Protein AF-A0A2N6CII1-F1 (afdb_monomer)

Secondary structure (DSSP, 8-state):
-------SSTTSSHHHHHHHGGG---------EEEEEETTTTEEEEEESSPEEEEEE-TTT-TT-EEEEEEEEEEEEETTEEEEEEEEEEEE---TTTT-PPPPPEEEEEEEETTEEEEEE-EE---SS-------SS--SEEEEEEE-HHHHHHHHT-SEE--EETT-SS----EEEES-GGGGHHHHHHHHTSHHHHHHHTT--

Foldseek 3Di:
DDDDDPPPPPPPCVVVVVVVVVPPPDPPPQFQKDWDAPPVVRKIKIWGAFFFKWWFDPVVQDVPKIKIKTWIKMWIDDPNDIWIKIKIFIFIPGPCVVVVDDDFAFFWWFAQFPNDTDIFGKDFDDPVRPDDPYDDPGDGPGMIITTDDPVVLVSQLRGPWTFTAGPPPPDGRGITGDDDGSVSSVSVVVVVCVDPVNVVVVVVVD

pLDDT: mean 73.93, std 15.41, range [41.06, 93.56]

Mean predicted aligned error: 12.37 Å

Structure (mmCIF, N/CA/C/O backbone):
data_AF-A0A2N6CII1-F1
#
_entry.id   AF-A0A2N6CII1-F1
#
loop_
_atom_site.group_PDB
_atom_site.id
_atom_site.type_symbol
_atom_site.label_atom_id
_atom_site.label_alt_id
_atom_site.label_comp_id
_atom_site.label_asym_id
_atom_site.label_entity_id
_atom_site.label_seq_id
_atom_site.pdbx_PDB_ins_code
_atom_site.Cartn_x
_atom_site.Cartn_y
_atom_site.Cartn_z
_atom_site.occupancy
_atom_site.B_iso_or_equiv
_atom_site.auth_seq_id
_atom_site.auth_comp_id
_atom_site.auth_asym_id
_atom_site.auth_atom_id
_atom_site.pdbx_PDB_model_num
ATOM 1 N N . MET A 1 1 ? 43.166 -49.246 45.470 1.00 41.06 1 MET A N 1
ATOM 2 C CA . MET A 1 1 ? 43.344 -48.269 44.378 1.00 41.06 1 MET A CA 1
ATOM 3 C C . MET A 1 1 ? 42.010 -47.578 44.136 1.00 41.06 1 MET A C 1
ATOM 5 O O . MET A 1 1 ? 40.987 -48.235 44.053 1.00 41.06 1 MET A O 1
ATOM 9 N N . THR A 1 2 ? 42.093 -46.258 44.194 1.00 43.88 2 THR A N 1
ATOM 10 C CA . THR A 1 2 ? 41.165 -45.125 44.065 1.00 43.88 2 THR A CA 1
ATOM 11 C C . THR A 1 2 ? 39.817 -45.323 43.344 1.00 43.88 2 THR A C 1
ATOM 13 O O . THR A 1 2 ? 39.767 -45.639 42.160 1.00 43.88 2 THR A O 1
ATOM 16 N N . ASN A 1 3 ? 38.732 -45.011 44.066 1.00 45.53 3 ASN A N 1
ATOM 17 C CA . ASN A 1 3 ? 37.393 -44.715 43.547 1.00 45.53 3 ASN A CA 1
ATOM 18 C C . ASN A 1 3 ? 37.364 -43.297 42.948 1.00 45.53 3 ASN A C 1
ATOM 20 O O . ASN A 1 3 ? 37.763 -42.356 43.634 1.00 45.53 3 ASN A O 1
ATOM 24 N N . TYR A 1 4 ? 36.806 -43.116 41.748 1.00 49.59 4 TYR A N 1
ATOM 25 C CA . TYR A 1 4 ? 36.371 -41.798 41.269 1.00 49.59 4 TYR A CA 1
ATOM 26 C C . TYR A 1 4 ? 34.873 -41.822 40.960 1.00 49.59 4 TYR A C 1
ATOM 28 O O . TYR A 1 4 ? 34.408 -42.442 40.008 1.00 49.59 4 TYR A O 1
ATOM 36 N N . SER A 1 5 ? 34.130 -41.145 41.833 1.00 46.97 5 SER A N 1
ATOM 37 C CA . SER A 1 5 ? 32.696 -40.896 41.749 1.00 46.97 5 SER A CA 1
ATOM 38 C C . SER A 1 5 ? 32.406 -39.887 40.634 1.00 46.97 5 SER A C 1
ATOM 40 O O . SER A 1 5 ? 32.670 -38.691 40.770 1.00 46.97 5 SER A O 1
ATOM 42 N N . VAL A 1 6 ? 31.863 -40.366 39.514 1.00 53.78 6 VAL A N 1
ATOM 43 C CA . VAL A 1 6 ? 31.360 -39.533 38.412 1.00 53.78 6 VAL A CA 1
ATOM 44 C C . VAL A 1 6 ? 29.909 -39.148 38.711 1.00 53.78 6 VAL A C 1
ATOM 46 O O . VAL A 1 6 ? 28.984 -39.585 38.039 1.00 53.78 6 VAL A O 1
ATOM 49 N N . SER A 1 7 ? 29.656 -38.382 39.774 1.00 54.22 7 SER A N 1
ATOM 50 C CA . SER A 1 7 ? 28.276 -37.958 40.074 1.00 54.22 7 SER A CA 1
ATOM 51 C C . SER A 1 7 ? 28.160 -36.628 40.818 1.00 54.22 7 SER A C 1
ATOM 53 O O . SER A 1 7 ? 27.210 -36.427 41.573 1.00 54.22 7 SER A O 1
ATOM 55 N N . ALA A 1 8 ? 29.109 -35.704 40.630 1.00 48.41 8 ALA A N 1
ATOM 56 C CA . ALA A 1 8 ? 29.091 -34.425 41.353 1.00 48.41 8 ALA A CA 1
ATOM 57 C C . ALA A 1 8 ? 29.223 -33.162 40.486 1.00 48.41 8 ALA A C 1
ATOM 59 O O . ALA A 1 8 ? 28.984 -32.071 41.000 1.00 48.41 8 ALA A O 1
ATOM 60 N N . LEU A 1 9 ? 29.549 -33.262 39.189 1.00 47.69 9 LEU A N 1
ATOM 61 C CA . LEU A 1 9 ? 29.749 -32.062 38.360 1.00 47.69 9 LEU A CA 1
ATOM 62 C C . LEU A 1 9 ? 28.506 -31.627 37.567 1.00 47.69 9 LEU A C 1
ATOM 64 O O . LEU A 1 9 ? 28.315 -30.439 37.327 1.00 47.69 9 LEU A O 1
ATOM 68 N N . ALA A 1 10 ? 27.613 -32.556 37.217 1.00 47.41 10 ALA A N 1
ATOM 69 C CA . ALA A 1 10 ? 26.466 -32.260 36.351 1.00 47.41 10 ALA A CA 1
ATOM 70 C C . ALA A 1 10 ? 25.297 -31.540 37.058 1.00 47.41 10 ALA A C 1
ATOM 72 O O . ALA A 1 10 ? 24.385 -31.047 36.401 1.00 47.41 10 ALA A O 1
ATOM 73 N N . ARG A 1 11 ? 25.299 -31.454 38.397 1.00 48.88 11 ARG A N 1
ATOM 74 C CA . ARG A 1 11 ? 24.148 -30.951 39.176 1.00 48.88 11 ARG A CA 1
ATOM 75 C C . ARG A 1 11 ? 24.195 -29.463 39.536 1.00 48.88 11 ARG A C 1
ATOM 77 O O . ARG A 1 11 ? 23.214 -28.958 40.069 1.00 48.88 11 ARG A O 1
ATOM 84 N N . ARG A 1 12 ? 25.297 -28.752 39.260 1.00 50.78 12 ARG A N 1
ATOM 85 C CA . ARG A 1 12 ? 25.461 -27.335 39.655 1.00 50.78 12 ARG A CA 1
ATOM 86 C C . ARG A 1 12 ? 25.136 -26.308 38.568 1.00 50.78 12 ARG A C 1
ATOM 88 O O . ARG A 1 12 ? 25.011 -25.135 38.893 1.00 50.78 12 ARG A O 1
ATOM 95 N N . PHE A 1 13 ? 24.946 -26.726 37.317 1.00 48.34 13 PHE A N 1
ATOM 96 C CA . PHE A 1 13 ? 24.686 -25.804 36.198 1.00 48.34 13 PHE A CA 1
ATOM 97 C C . PHE A 1 13 ? 23.234 -25.816 35.692 1.00 48.34 13 PHE A C 1
ATOM 99 O O . PHE A 1 13 ? 22.861 -24.975 34.879 1.00 48.34 13 PHE A O 1
ATOM 106 N N . ALA A 1 14 ? 22.389 -26.708 36.220 1.00 49.66 14 ALA A N 1
ATOM 107 C CA . ALA A 1 14 ? 20.973 -26.796 35.864 1.00 49.66 14 ALA A CA 1
ATOM 108 C C . ALA A 1 14 ? 20.140 -25.516 36.122 1.00 49.66 14 ALA A C 1
ATOM 110 O O . ALA A 1 14 ? 19.307 -25.202 35.274 1.00 49.66 14 ALA A O 1
ATOM 111 N N . PRO A 1 15 ? 20.336 -24.730 37.206 1.00 51.25 15 PRO A N 1
ATOM 112 C CA . PRO A 1 15 ? 19.489 -23.555 37.420 1.00 51.25 15 PRO A CA 1
ATOM 113 C C . PRO A 1 15 ? 19.887 -22.363 36.536 1.00 51.25 15 PRO A C 1
ATOM 115 O O . PRO A 1 15 ? 19.073 -21.470 36.327 1.00 51.25 15 PRO A O 1
ATOM 118 N N . LEU A 1 16 ? 21.109 -22.349 35.982 1.00 51.88 16 LEU A N 1
ATOM 119 C CA . LEU A 1 16 ? 21.582 -21.244 35.142 1.00 51.88 16 LEU A CA 1
ATOM 120 C C . LEU A 1 16 ? 21.034 -21.323 33.705 1.00 51.88 16 LEU A C 1
ATOM 122 O O . LEU A 1 16 ? 20.795 -20.293 33.085 1.00 51.88 16 LEU A O 1
ATOM 126 N N . LEU A 1 17 ? 20.796 -22.538 33.198 1.00 53.47 17 LEU A N 1
ATOM 127 C CA . LEU A 1 17 ? 20.221 -22.778 31.866 1.00 53.47 17 LEU A CA 1
ATOM 128 C C . LEU A 1 17 ? 18.703 -22.542 31.808 1.00 53.47 17 LEU A C 1
ATOM 130 O O . LEU A 1 17 ? 18.179 -22.222 30.747 1.00 53.47 17 LEU A O 1
ATOM 134 N N . LEU A 1 18 ? 17.993 -22.662 32.936 1.00 52.22 18 LEU A N 1
ATOM 135 C CA . LEU A 1 18 ? 16.553 -22.386 32.993 1.00 52.22 18 LEU A CA 1
ATOM 136 C C . LEU A 1 18 ? 16.248 -20.877 33.043 1.00 52.22 18 LEU A C 1
ATOM 138 O O . LEU A 1 18 ? 15.210 -20.441 32.552 1.00 52.22 18 LEU A O 1
ATOM 142 N N . ALA A 1 19 ? 17.158 -20.071 33.603 1.00 52.91 19 ALA A N 1
ATOM 143 C CA . ALA A 1 19 ? 16.988 -18.623 33.728 1.00 52.91 19 ALA A CA 1
ATOM 144 C C . ALA A 1 19 ? 17.173 -17.867 32.397 1.00 52.91 19 ALA A C 1
ATOM 146 O O . ALA A 1 19 ? 16.573 -16.812 32.205 1.00 52.91 19 ALA A O 1
ATOM 147 N N . SER A 1 20 ? 17.954 -18.405 31.453 1.00 54.91 20 SER A N 1
ATOM 148 C CA . SER A 1 20 ? 18.175 -17.786 30.139 1.00 54.91 20 SER A CA 1
ATOM 149 C C . SER A 1 20 ? 17.015 -17.990 29.154 1.00 54.91 20 SER A C 1
ATOM 151 O O . SER A 1 20 ? 16.838 -17.167 28.261 1.00 54.91 20 SER A O 1
ATOM 153 N N . MET A 1 21 ? 16.175 -19.017 29.333 1.00 56.00 21 MET A N 1
ATOM 154 C CA . MET A 1 21 ? 14.991 -19.249 28.486 1.00 56.00 21 MET A CA 1
ATOM 155 C C . MET A 1 21 ? 13.812 -18.311 28.789 1.00 56.00 21 MET A C 1
ATOM 157 O O . MET A 1 21 ? 12.958 -18.113 27.931 1.00 56.00 21 MET A O 1
ATOM 161 N N . LEU A 1 22 ? 13.779 -17.684 29.968 1.00 53.56 22 LEU A N 1
ATOM 162 C CA . LEU A 1 22 ? 12.723 -16.734 30.351 1.00 53.56 22 LEU A CA 1
ATOM 163 C C . LEU A 1 22 ? 12.956 -15.309 29.815 1.00 53.56 22 LEU A C 1
ATOM 165 O O . LEU A 1 22 ? 12.060 -14.476 29.898 1.00 53.56 22 LEU A O 1
ATOM 169 N N . MET A 1 23 ? 14.132 -15.037 29.235 1.00 52.84 23 MET A N 1
ATOM 170 C CA . MET A 1 23 ? 14.487 -13.754 28.611 1.00 52.84 23 MET A CA 1
ATOM 171 C C . MET A 1 23 ? 14.447 -13.802 27.075 1.00 52.84 23 MET A C 1
ATOM 173 O O . MET A 1 23 ? 14.997 -12.926 26.416 1.00 52.84 23 MET A O 1
ATOM 177 N N . ALA A 1 24 ? 13.737 -14.763 26.476 1.00 54.50 24 ALA A N 1
ATOM 178 C CA . ALA A 1 24 ? 13.199 -14.590 25.124 1.00 54.50 24 ALA A CA 1
ATOM 179 C C . ALA A 1 24 ? 11.919 -13.735 25.202 1.00 54.50 24 ALA A C 1
ATOM 181 O O . ALA A 1 24 ? 10.837 -14.144 24.788 1.00 54.50 24 ALA A O 1
ATOM 182 N N . GLY A 1 25 ? 12.032 -12.560 25.827 1.00 46.19 25 GLY A N 1
ATOM 183 C CA . GLY A 1 25 ? 10.975 -11.563 25.828 1.00 46.19 25 GLY A CA 1
ATOM 184 C C . GLY A 1 25 ? 10.789 -11.090 24.398 1.00 46.19 25 GLY A C 1
ATOM 185 O O . GLY A 1 25 ? 11.748 -10.639 23.773 1.00 46.19 25 GLY A O 1
ATOM 186 N N . CYS A 1 26 ? 9.575 -11.253 23.877 1.00 51.28 26 CYS A N 1
ATOM 187 C CA . CYS A 1 26 ? 9.172 -10.799 22.560 1.00 51.28 26 CYS A CA 1
ATOM 188 C C . CYS A 1 26 ? 9.705 -9.385 22.313 1.00 51.28 26 CYS A C 1
ATOM 190 O O . CYS A 1 26 ? 9.185 -8.414 22.864 1.00 51.28 26 CYS A O 1
ATOM 192 N N . ALA A 1 27 ? 10.706 -9.258 21.442 1.00 43.84 27 ALA A N 1
ATOM 193 C CA . ALA A 1 27 ? 10.903 -8.034 20.691 1.00 43.84 27 ALA A CA 1
ATOM 194 C C . ALA A 1 27 ? 9.682 -7.913 19.770 1.00 43.84 27 ALA A C 1
ATOM 196 O O . ALA A 1 27 ? 9.719 -8.284 18.600 1.00 43.84 27 ALA A O 1
ATOM 197 N N . SER A 1 28 ? 8.553 -7.497 20.346 1.00 43.84 28 SER A N 1
ATOM 198 C CA . SER A 1 28 ? 7.376 -7.094 19.601 1.00 43.84 28 SER A CA 1
ATOM 199 C C . SER A 1 28 ? 7.809 -5.847 18.860 1.00 43.84 28 SER A C 1
ATOM 201 O O . SER A 1 28 ? 7.827 -4.755 19.424 1.00 43.84 28 SER A O 1
ATOM 203 N N . LYS A 1 29 ? 8.273 -6.030 17.623 1.00 49.59 29 LYS A N 1
ATOM 204 C CA . LYS A 1 29 ? 8.445 -4.945 16.671 1.00 49.59 29 LYS A CA 1
ATOM 205 C C . LYS A 1 29 ? 7.049 -4.349 16.528 1.00 49.59 29 LYS A C 1
ATOM 207 O O . LYS A 1 29 ? 6.228 -4.906 15.804 1.00 49.59 29 LYS A O 1
ATOM 212 N N . SER A 1 30 ? 6.743 -3.312 17.315 1.00 50.38 30 SER A N 1
ATOM 213 C CA . SER A 1 30 ? 5.501 -2.573 17.133 1.00 50.38 30 SER A CA 1
ATOM 214 C C . SER A 1 30 ? 5.468 -2.184 15.671 1.00 50.38 30 SER A C 1
ATOM 216 O O . SER A 1 30 ? 6.481 -1.687 15.159 1.00 50.38 30 SER A O 1
ATOM 218 N N . PRO A 1 31 ? 4.370 -2.472 14.978 1.00 54.41 31 PRO A N 1
ATOM 219 C CA . PRO A 1 31 ? 4.294 -2.079 13.601 1.00 54.41 31 PRO A CA 1
ATOM 220 C C . PRO A 1 31 ? 4.417 -0.563 13.535 1.00 54.41 31 PRO A C 1
ATOM 222 O O . PRO A 1 31 ? 3.751 0.165 14.271 1.00 54.41 31 PRO A O 1
ATOM 225 N N . LEU A 1 32 ? 5.355 -0.123 12.706 1.00 75.31 32 LEU A N 1
ATOM 226 C CA . LEU A 1 32 ? 5.608 1.275 12.417 1.00 75.31 32 LEU A CA 1
ATOM 227 C C . LEU A 1 32 ? 4.383 1.763 11.636 1.00 75.31 32 LEU A C 1
ATOM 229 O O . LEU A 1 32 ? 4.257 1.491 10.443 1.00 75.31 32 LEU A O 1
ATOM 233 N N . MET A 1 33 ? 3.416 2.326 12.356 1.00 82.06 33 MET A N 1
ATOM 234 C CA . MET A 1 33 ? 2.144 2.829 11.853 1.00 82.06 33 MET A CA 1
ATOM 235 C C . MET A 1 33 ? 1.961 4.246 12.381 1.00 82.06 33 MET A C 1
ATOM 237 O O . MET A 1 33 ? 2.234 4.518 13.553 1.00 82.06 33 MET A O 1
ATOM 241 N N . SER A 1 34 ? 1.443 5.125 11.535 1.00 85.75 34 SER A N 1
ATOM 242 C CA . SER A 1 34 ? 1.149 6.507 11.872 1.00 85.75 34 SER A CA 1
ATOM 243 C C . SER A 1 34 ? -0.340 6.794 11.735 1.00 85.75 34 SER A C 1
ATOM 245 O O . SER A 1 34 ? -1.009 6.394 10.782 1.00 85.75 34 SER A O 1
ATOM 247 N N . GLU A 1 35 ? -0.849 7.519 12.725 1.00 88.81 35 GLU A N 1
ATOM 248 C CA . GLU A 1 35 ? -2.191 8.082 12.748 1.00 88.81 35 GLU A CA 1
ATOM 249 C C . GLU A 1 35 ? -2.060 9.606 12.694 1.00 88.81 35 GLU A C 1
ATOM 251 O O . GLU A 1 35 ? -1.270 10.196 13.439 1.00 88.81 35 GLU A O 1
ATOM 256 N N . ARG A 1 36 ? -2.811 10.262 11.807 1.00 89.94 36 ARG A N 1
ATOM 257 C CA . ARG A 1 36 ? -2.852 11.727 11.731 1.00 89.94 36 ARG A CA 1
ATOM 258 C C . ARG A 1 36 ? -4.266 12.231 11.493 1.00 89.94 36 ARG A C 1
ATOM 260 O O . ARG A 1 36 ? -5.013 11.648 10.715 1.00 89.94 36 ARG A O 1
ATOM 267 N N . LEU A 1 37 ? -4.598 13.370 12.088 1.00 91.06 37 LEU A N 1
ATOM 268 C CA . LEU A 1 37 ? -5.829 14.092 11.788 1.00 91.06 37 LEU A CA 1
ATOM 269 C C . LEU A 1 37 ? -5.596 15.062 10.624 1.00 91.06 37 LEU A C 1
ATOM 271 O O . LEU A 1 37 ? -4.731 15.931 10.694 1.00 91.06 37 LEU A O 1
ATOM 275 N N . ASP A 1 38 ? -6.393 14.948 9.567 1.00 88.94 38 ASP A N 1
ATOM 276 C CA . ASP A 1 38 ? -6.531 16.003 8.569 1.00 88.94 38 ASP A CA 1
ATOM 277 C C . ASP A 1 38 ? -7.498 17.068 9.104 1.00 88.94 38 ASP A C 1
ATOM 279 O O . ASP A 1 38 ? -8.718 16.931 8.987 1.00 88.94 38 ASP A O 1
ATOM 283 N N . GLU A 1 39 ? -6.951 18.133 9.695 1.00 88.25 39 GLU A N 1
ATOM 284 C CA . GLU A 1 39 ? -7.717 19.224 10.319 1.00 88.25 39 GLU A CA 1
ATOM 285 C C . GLU A 1 39 ? -8.703 19.900 9.359 1.00 88.25 39 GLU A C 1
ATOM 287 O O . GLU A 1 39 ? -9.760 20.369 9.780 1.00 88.25 39 GLU A O 1
ATOM 292 N N . ARG A 1 40 ? -8.402 19.917 8.054 1.00 87.81 40 ARG A N 1
ATOM 293 C CA . ARG A 1 40 ? -9.276 20.537 7.053 1.00 87.81 40 ARG A CA 1
ATOM 294 C C . ARG A 1 40 ? -10.533 19.712 6.815 1.00 87.81 40 ARG A C 1
ATOM 296 O O . ARG A 1 40 ? -11.596 20.274 6.562 1.00 87.81 40 ARG A O 1
ATOM 303 N N . THR A 1 41 ? -10.409 18.386 6.829 1.00 86.31 41 THR A N 1
ATOM 304 C CA . THR A 1 41 ? -11.524 17.491 6.498 1.00 86.31 41 THR A CA 1
ATOM 305 C C . THR A 1 41 ? -12.132 16.805 7.716 1.00 86.31 41 THR A C 1
ATOM 307 O O . THR A 1 41 ? -13.220 16.245 7.584 1.00 86.31 41 THR A O 1
ATOM 310 N N . GLY A 1 42 ? -11.485 16.862 8.882 1.00 89.06 42 GLY A N 1
ATOM 311 C CA . GLY A 1 42 ? -11.895 16.158 10.098 1.00 89.06 42 GLY A CA 1
ATOM 312 C C . GLY A 1 42 ? -11.783 14.637 9.975 1.00 89.06 42 GLY A C 1
ATOM 313 O O . GLY A 1 42 ? -12.542 13.917 10.620 1.00 89.06 42 GLY A O 1
ATOM 314 N N . VAL A 1 43 ? -10.909 14.153 9.087 1.00 91.25 43 VAL A N 1
ATOM 315 C CA . VAL A 1 43 ? -10.685 12.723 8.850 1.00 91.25 43 VAL A CA 1
ATOM 316 C C . VAL A 1 43 ? -9.395 12.305 9.526 1.00 91.25 43 VAL A C 1
ATOM 318 O O . VAL A 1 43 ? -8.347 12.900 9.285 1.00 91.25 43 VAL A O 1
ATOM 321 N N . THR A 1 44 ? -9.471 11.257 10.332 1.00 92.38 44 THR A N 1
ATOM 322 C CA . THR A 1 44 ? -8.291 10.569 10.838 1.00 92.38 44 THR A CA 1
ATOM 323 C C . THR A 1 44 ? -7.799 9.600 9.774 1.00 92.38 44 THR A C 1
ATOM 325 O O . THR A 1 44 ? -8.579 8.822 9.227 1.00 92.38 44 THR A O 1
ATOM 328 N N . ILE A 1 45 ? -6.516 9.679 9.454 1.00 92.00 45 ILE A N 1
ATOM 329 C CA . ILE A 1 45 ? -5.842 8.835 8.478 1.00 92.00 45 ILE A CA 1
ATOM 330 C C . ILE A 1 45 ? -4.888 7.935 9.241 1.00 92.00 45 ILE A C 1
ATOM 332 O O . ILE A 1 45 ? -4.031 8.4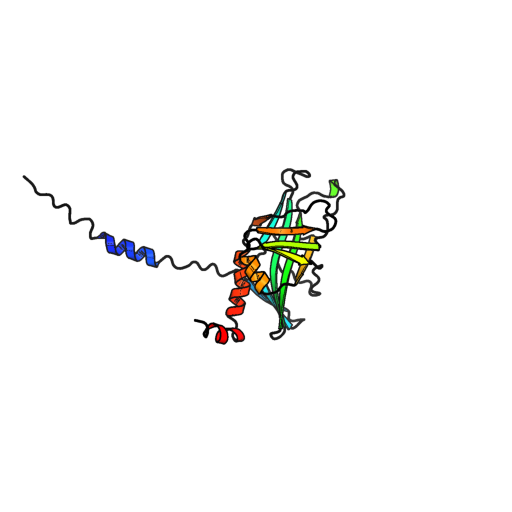34 9.971 1.00 92.00 45 ILE A O 1
ATOM 336 N N . THR A 1 46 ? -5.011 6.635 9.018 1.00 91.88 46 THR A N 1
ATOM 337 C CA . THR A 1 46 ? -4.165 5.628 9.647 1.00 91.88 46 THR A CA 1
ATOM 338 C C . THR A 1 46 ? -3.493 4.798 8.564 1.00 91.88 46 THR A C 1
ATOM 340 O O . THR A 1 46 ? -4.168 4.209 7.723 1.00 91.88 46 THR A O 1
ATOM 343 N N . ALA A 1 47 ? -2.164 4.761 8.554 1.00 91.69 47 ALA A N 1
ATOM 344 C CA . ALA A 1 47 ? -1.386 4.039 7.552 1.00 91.69 47 ALA A CA 1
ATOM 345 C C . ALA A 1 47 ? -0.098 3.483 8.160 1.00 91.69 47 ALA A C 1
ATOM 347 O O . ALA A 1 47 ? 0.378 3.959 9.187 1.00 91.69 47 ALA A O 1
ATOM 348 N N . LEU A 1 48 ? 0.491 2.483 7.511 1.00 88.25 48 LEU A N 1
ATOM 349 C CA . LEU A 1 48 ? 1.852 2.054 7.850 1.00 88.25 48 LEU A CA 1
ATOM 350 C C . LEU A 1 48 ? 2.866 3.164 7.545 1.00 88.25 48 LEU A C 1
ATOM 352 O O . LEU A 1 48 ? 2.659 3.966 6.640 1.00 88.25 48 LEU A O 1
ATOM 356 N N . ASP A 1 49 ? 3.995 3.167 8.242 1.00 86.94 49 ASP A N 1
ATOM 357 C CA . ASP A 1 49 ? 5.069 4.136 8.005 1.00 86.94 49 ASP A CA 1
ATOM 358 C C . ASP A 1 49 ? 5.841 3.827 6.717 1.00 86.94 49 ASP A C 1
ATOM 360 O O . ASP A 1 49 ? 6.340 4.734 6.050 1.00 86.94 49 ASP A O 1
ATOM 364 N N . LEU A 1 50 ? 5.933 2.543 6.349 1.00 87.56 50 LEU A N 1
ATOM 365 C CA . LEU A 1 50 ? 6.603 2.086 5.135 1.00 87.56 50 LEU A CA 1
ATOM 366 C C . LEU A 1 50 ? 5.673 1.200 4.295 1.00 87.56 50 LEU A C 1
ATOM 368 O O . LEU A 1 50 ? 5.009 0.315 4.841 1.00 87.56 50 LEU A O 1
ATOM 372 N N . PRO A 1 51 ? 5.637 1.398 2.966 1.00 90.75 51 PRO A N 1
ATOM 373 C CA . PRO A 1 51 ? 4.934 0.494 2.074 1.00 90.75 51 PRO A CA 1
ATOM 374 C C . PRO A 1 51 ? 5.774 -0.763 1.806 1.00 90.75 51 PRO A C 1
ATOM 376 O O . PRO A 1 51 ? 6.999 -0.772 1.944 1.00 90.75 51 PRO A O 1
ATOM 379 N N . VAL A 1 52 ? 5.118 -1.825 1.342 1.00 88.69 52 VAL A N 1
ATOM 380 C CA . VAL A 1 52 ? 5.801 -2.976 0.742 1.00 88.69 52 VAL A CA 1
ATOM 381 C C . VAL A 1 52 ? 6.288 -2.581 -0.645 1.00 88.69 52 VAL A C 1
ATOM 383 O O . VAL A 1 52 ? 5.535 -2.012 -1.434 1.00 88.69 52 VAL A O 1
ATOM 386 N N . THR A 1 53 ? 7.534 -2.915 -0.964 1.00 90.00 53 THR A N 1
ATOM 387 C CA . THR A 1 53 ? 8.114 -2.651 -2.282 1.00 90.00 53 THR A CA 1
ATOM 388 C C . THR A 1 53 ? 8.035 -3.908 -3.129 1.00 90.00 53 THR A C 1
ATOM 390 O O . THR A 1 53 ? 8.640 -4.933 -2.803 1.00 90.00 53 THR A O 1
ATOM 393 N N . LEU A 1 54 ? 7.346 -3.809 -4.257 1.00 87.75 54 LEU A N 1
ATOM 394 C CA . LEU A 1 54 ? 7.361 -4.793 -5.326 1.00 87.75 54 LEU A CA 1
ATOM 395 C C . LEU A 1 54 ? 8.267 -4.289 -6.452 1.00 87.75 54 LEU A C 1
ATOM 397 O O . LEU A 1 54 ? 8.311 -3.090 -6.729 1.00 87.75 54 LEU A O 1
ATOM 401 N N . ALA A 1 55 ? 8.981 -5.194 -7.111 1.00 87.06 55 ALA A N 1
ATOM 402 C CA . ALA A 1 55 ? 9.819 -4.870 -8.256 1.00 87.06 55 ALA A CA 1
ATOM 403 C C . ALA A 1 55 ? 9.583 -5.843 -9.410 1.00 87.06 55 ALA A C 1
ATOM 405 O O . ALA A 1 55 ? 9.307 -7.027 -9.203 1.00 87.06 55 ALA A O 1
ATOM 406 N N . ARG A 1 56 ? 9.736 -5.327 -10.625 1.00 83.31 56 ARG A N 1
ATOM 407 C CA . ARG A 1 56 ? 9.837 -6.087 -11.866 1.00 83.31 56 ARG A CA 1
ATOM 408 C C . ARG A 1 56 ? 11.194 -5.793 -12.488 1.00 83.31 56 ARG A C 1
ATOM 410 O O . ARG A 1 56 ? 11.560 -4.630 -12.675 1.00 83.31 56 ARG A O 1
ATOM 417 N N . GLU A 1 57 ? 11.932 -6.843 -12.820 1.00 75.12 57 GLU A N 1
ATOM 418 C CA . GLU A 1 57 ? 13.132 -6.699 -13.639 1.00 75.12 57 GLU A CA 1
ATOM 419 C C . GLU A 1 57 ? 12.732 -6.442 -15.094 1.00 75.12 57 GLU A C 1
ATOM 421 O O . GLU A 1 57 ? 11.828 -7.092 -15.620 1.00 75.12 57 GLU A O 1
ATOM 426 N N . ALA A 1 58 ? 13.400 -5.485 -15.736 1.00 66.8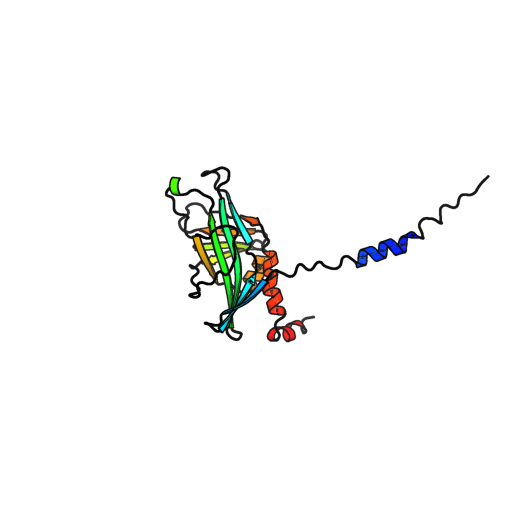8 58 ALA A N 1
ATOM 427 C CA . ALA A 1 58 ? 13.250 -5.200 -17.160 1.00 66.88 58 ALA A CA 1
ATOM 428 C C . ALA A 1 58 ? 14.593 -5.471 -17.866 1.00 66.88 58 ALA A C 1
ATOM 430 O O . ALA A 1 58 ? 15.261 -4.524 -18.300 1.00 66.88 58 ALA A O 1
ATOM 431 N N . PRO A 1 59 ? 15.036 -6.746 -17.934 1.00 59.78 59 PRO A N 1
ATOM 432 C CA . PRO A 1 59 ? 16.371 -7.098 -18.420 1.00 59.78 59 PRO A CA 1
ATOM 433 C C . PRO A 1 59 ? 16.608 -6.665 -19.874 1.00 59.78 59 PRO A C 1
ATOM 435 O O . PRO A 1 59 ? 17.745 -6.372 -20.236 1.00 59.78 59 PRO A O 1
ATOM 438 N N . ASP A 1 60 ? 15.541 -6.539 -20.669 1.00 59.06 60 ASP A N 1
ATOM 439 C CA . ASP A 1 60 ? 15.591 -6.124 -22.076 1.00 59.06 60 ASP A CA 1
ATOM 440 C C . ASP A 1 60 ? 15.979 -4.646 -22.270 1.00 59.06 60 ASP A C 1
ATOM 442 O O . ASP A 1 60 ? 16.329 -4.239 -23.377 1.00 59.06 60 ASP A O 1
ATOM 446 N N . LEU A 1 61 ? 15.934 -3.833 -21.204 1.00 60.59 61 LEU A N 1
ATOM 447 C CA . LEU A 1 61 ? 16.200 -2.392 -21.261 1.00 60.59 61 LEU A CA 1
ATOM 448 C C . LEU A 1 61 ? 17.555 -2.007 -20.645 1.00 60.59 61 LEU A C 1
ATOM 450 O O . LEU A 1 61 ? 18.256 -1.166 -21.209 1.00 60.59 61 LEU A O 1
ATOM 454 N N . ALA A 1 62 ? 17.943 -2.618 -19.517 1.00 59.78 62 ALA A N 1
ATOM 455 C CA . ALA A 1 62 ? 19.298 -2.568 -18.948 1.00 59.78 62 ALA A CA 1
ATOM 456 C C . ALA A 1 62 ? 19.454 -3.572 -17.787 1.00 59.78 62 ALA A C 1
ATOM 458 O O . ALA A 1 62 ? 18.516 -3.788 -17.024 1.00 59.78 62 ALA A O 1
ATOM 459 N N . TYR A 1 63 ? 20.672 -4.088 -17.568 1.00 59.53 63 TYR A N 1
ATOM 460 C CA . TYR A 1 63 ? 20.994 -5.108 -16.546 1.00 59.53 63 TYR A CA 1
ATOM 461 C C . TYR A 1 63 ? 20.599 -4.735 -15.097 1.00 59.53 63 TYR A C 1
ATOM 463 O O . TYR A 1 63 ? 20.480 -5.606 -14.240 1.00 59.53 63 TYR A O 1
ATOM 471 N N . SER A 1 64 ? 20.398 -3.447 -14.795 1.00 69.25 64 SER A N 1
ATOM 472 C CA . SER A 1 64 ? 20.017 -2.960 -13.460 1.00 69.25 64 SER A CA 1
ATOM 473 C C . SER A 1 64 ? 18.727 -2.135 -13.419 1.00 69.25 64 SER A C 1
ATOM 475 O O . SER A 1 64 ? 18.336 -1.694 -12.333 1.00 69.25 64 SER A O 1
ATOM 477 N N . SER A 1 65 ? 18.056 -1.920 -14.555 1.00 74.88 65 SER A N 1
ATOM 478 C CA . SER A 1 65 ? 16.827 -1.126 -14.594 1.00 74.88 65 SER A CA 1
ATOM 479 C C . SER A 1 65 ? 15.628 -1.950 -14.136 1.00 74.88 65 SER A C 1
ATOM 481 O O . SER A 1 65 ? 15.439 -3.102 -14.530 1.00 74.88 65 SER A O 1
ATOM 483 N N . ARG A 1 66 ? 14.817 -1.344 -13.270 1.00 85.19 66 ARG A N 1
ATOM 484 C CA . ARG A 1 66 ? 13.656 -1.984 -12.658 1.00 85.19 66 ARG A CA 1
ATOM 485 C C . ARG A 1 66 ? 12.481 -1.030 -12.620 1.00 85.19 66 ARG A C 1
ATOM 487 O O . ARG A 1 66 ? 12.642 0.182 -12.456 1.00 85.19 66 ARG A O 1
ATOM 494 N N . ASP A 1 67 ? 11.303 -1.617 -12.720 1.00 86.50 67 ASP A N 1
ATOM 495 C CA . ASP A 1 67 ? 10.064 -0.958 -12.351 1.00 86.50 67 ASP A CA 1
ATOM 496 C C . ASP A 1 67 ? 9.696 -1.342 -10.930 1.00 86.50 67 ASP A C 1
ATOM 498 O O . ASP A 1 67 ? 9.866 -2.490 -10.523 1.00 86.50 67 ASP A O 1
ATOM 502 N N . TYR A 1 68 ? 9.170 -0.378 -10.188 1.00 88.75 68 TYR A N 1
ATOM 503 C CA . TYR A 1 68 ? 8.795 -0.538 -8.795 1.00 88.75 68 TYR A CA 1
ATOM 504 C C . TYR A 1 68 ? 7.333 -0.167 -8.596 1.00 88.75 68 TYR A C 1
ATOM 506 O O . TYR A 1 68 ? 6.829 0.782 -9.201 1.00 88.75 68 TYR A O 1
ATOM 514 N N . ALA A 1 69 ? 6.683 -0.901 -7.703 1.00 89.81 69 ALA A N 1
ATOM 515 C CA . ALA A 1 69 ? 5.383 -0.551 -7.171 1.00 89.81 69 ALA A CA 1
ATOM 516 C C . ALA A 1 69 ? 5.433 -0.621 -5.645 1.00 89.81 69 ALA A C 1
ATOM 518 O O . ALA A 1 69 ? 5.793 -1.647 -5.069 1.00 89.81 69 ALA A O 1
ATOM 519 N N . PHE A 1 70 ? 5.084 0.477 -4.992 1.00 91.38 70 PHE A N 1
ATOM 520 C CA . PHE A 1 70 ? 4.963 0.565 -3.545 1.00 91.38 70 PHE A CA 1
ATOM 521 C C . PHE A 1 70 ? 3.506 0.346 -3.168 1.00 91.38 70 PHE A C 1
ATOM 523 O O . PHE A 1 70 ? 2.651 1.038 -3.705 1.00 91.38 70 PHE A O 1
ATOM 530 N N . VAL A 1 71 ? 3.218 -0.593 -2.269 1.00 90.50 71 VAL A N 1
ATOM 531 C CA . VAL A 1 71 ? 1.847 -0.927 -1.865 1.00 90.50 71 VAL A CA 1
ATOM 532 C C . VAL A 1 71 ? 1.713 -0.839 -0.353 1.00 90.50 71 VAL A C 1
ATOM 534 O O . VAL A 1 71 ? 2.493 -1.450 0.379 1.00 90.50 71 VAL A O 1
ATOM 537 N N . GLY A 1 72 ? 0.719 -0.097 0.124 1.00 91.06 72 GLY A N 1
ATOM 538 C CA . GLY A 1 72 ? 0.466 0.045 1.554 1.00 91.06 72 GLY A CA 1
ATOM 539 C C . GLY A 1 72 ? -1.017 0.247 1.876 1.00 91.06 72 GLY A C 1
ATOM 540 O O . GLY A 1 72 ? -1.712 0.924 1.116 1.00 91.06 72 GLY A O 1
ATOM 541 N N . PRO A 1 73 ? -1.527 -0.348 2.967 1.00 93.00 73 PRO A N 1
ATOM 542 C CA . PRO A 1 73 ? -2.910 -0.179 3.384 1.00 93.00 73 PRO A CA 1
ATOM 543 C C . PRO A 1 73 ? -3.113 1.144 4.132 1.00 93.00 73 PRO A C 1
ATOM 545 O O . PRO A 1 73 ? -2.333 1.503 5.015 1.00 93.00 73 PRO A O 1
ATOM 548 N N . VAL A 1 74 ? -4.211 1.829 3.831 1.00 92.31 74 VAL A N 1
ATOM 549 C CA . VAL A 1 74 ? -4.626 3.059 4.507 1.00 92.31 74 VAL A CA 1
ATOM 550 C C . VAL A 1 74 ? -6.084 2.962 4.938 1.00 92.31 74 VAL A C 1
ATOM 552 O O . VAL A 1 74 ? -6.945 2.496 4.190 1.00 92.31 74 VAL A O 1
ATOM 555 N N . GLU A 1 75 ? -6.362 3.432 6.145 1.00 93.56 75 GLU A N 1
ATOM 556 C CA . GLU A 1 75 ? -7.704 3.690 6.641 1.00 93.56 75 GLU A CA 1
ATOM 557 C C . GLU A 1 75 ? -7.971 5.198 6.669 1.00 93.56 75 GLU A C 1
ATOM 559 O O . GLU A 1 75 ? -7.131 5.994 7.094 1.00 93.56 75 GLU A O 1
ATOM 564 N N . PHE A 1 76 ? -9.184 5.573 6.275 1.00 92.12 76 PHE A N 1
ATOM 565 C CA . PHE A 1 76 ? -9.790 6.857 6.596 1.00 92.12 76 PHE A CA 1
ATOM 566 C C . PHE A 1 76 ? -10.952 6.652 7.559 1.00 92.12 76 PHE A C 1
ATOM 568 O O . PHE A 1 76 ? -11.895 5.927 7.241 1.00 92.12 76 PHE A O 1
ATOM 575 N N . ASN A 1 77 ? -10.923 7.351 8.687 1.00 92.38 77 ASN A N 1
ATOM 576 C CA . ASN A 1 77 ? -11.998 7.380 9.664 1.00 92.38 77 ASN A CA 1
ATOM 577 C C . ASN A 1 77 ? -12.598 8.782 9.759 1.00 92.38 77 ASN A C 1
ATOM 579 O O . ASN A 1 77 ? -11.939 9.751 10.141 1.00 92.38 77 ASN A O 1
ATOM 583 N N . ARG A 1 78 ? -13.886 8.877 9.435 1.00 91.69 78 ARG A N 1
ATOM 584 C CA . ARG A 1 78 ? -14.700 10.072 9.633 1.00 91.69 78 ARG A CA 1
ATOM 585 C C . ARG A 1 78 ? -15.779 9.758 10.662 1.00 91.69 78 ARG A C 1
ATOM 587 O O . ARG A 1 78 ? -16.809 9.187 10.320 1.00 91.69 78 ARG A O 1
ATOM 594 N N . MET A 1 79 ? -15.565 10.166 11.912 1.00 89.44 79 MET A N 1
ATOM 595 C CA . MET A 1 79 ? -16.558 10.026 12.992 1.00 89.44 79 MET A CA 1
ATOM 596 C C . MET A 1 79 ? -17.075 8.582 13.168 1.00 89.44 79 MET A C 1
ATOM 598 O O . MET A 1 79 ? -18.271 8.354 13.337 1.00 89.44 79 MET A O 1
ATOM 602 N N . GLY A 1 80 ? -16.180 7.597 13.081 1.00 87.38 80 GLY A N 1
ATOM 603 C CA . GLY A 1 80 ? -16.494 6.169 13.180 1.00 87.38 80 GLY A CA 1
ATOM 604 C C . GLY A 1 80 ? -16.839 5.501 11.845 1.00 87.38 80 GLY A C 1
ATOM 605 O O . GLY A 1 80 ? -16.860 4.275 11.774 1.00 87.38 80 GLY A O 1
ATOM 606 N N . GLN A 1 81 ? -17.068 6.267 10.772 1.00 90.62 81 GLN A N 1
ATOM 607 C CA . GLN A 1 81 ? -17.216 5.712 9.426 1.00 90.62 81 GLN A CA 1
ATOM 608 C C . GLN A 1 81 ? -15.836 5.456 8.826 1.00 90.62 81 GLN A C 1
ATOM 610 O O . GLN A 1 81 ? -15.102 6.399 8.520 1.00 90.62 81 GLN A O 1
ATOM 615 N N . ARG A 1 82 ? -15.497 4.174 8.672 1.00 91.25 82 ARG A N 1
ATOM 616 C CA . ARG A 1 82 ? -14.192 3.716 8.192 1.00 91.25 82 ARG A CA 1
ATOM 617 C C . ARG A 1 82 ? -14.253 3.334 6.722 1.00 91.25 82 ARG A C 1
ATOM 619 O O . ARG A 1 82 ? -15.218 2.732 6.256 1.00 91.25 82 ARG A O 1
ATOM 626 N N . SER A 1 83 ? -13.215 3.686 5.982 1.00 92.88 83 SER A N 1
ATOM 627 C CA . SER A 1 83 ? -13.013 3.269 4.597 1.00 92.88 83 SER A CA 1
ATOM 628 C C . SER A 1 83 ? -11.564 2.861 4.415 1.00 92.88 83 SER A C 1
ATOM 630 O O . SER A 1 83 ? -10.667 3.578 4.858 1.00 92.88 83 SER A O 1
ATOM 632 N N . TYR A 1 84 ? -11.344 1.730 3.754 1.00 92.94 84 TYR A N 1
ATOM 633 C CA . TYR A 1 84 ? -10.017 1.155 3.589 1.00 92.94 84 TYR A CA 1
ATOM 634 C C . TYR A 1 84 ? -9.620 1.153 2.125 1.00 92.94 84 TYR A C 1
ATOM 636 O O . TYR A 1 84 ? -10.421 0.847 1.238 1.00 92.94 84 TYR A O 1
ATOM 644 N N . TYR A 1 85 ? -8.357 1.473 1.889 1.00 93.06 85 TYR A N 1
ATOM 645 C CA . TYR A 1 85 ? -7.775 1.454 0.564 1.00 93.06 85 TYR A CA 1
ATOM 646 C C . TYR A 1 85 ? -6.407 0.790 0.607 1.00 93.06 85 TYR A C 1
ATOM 648 O O . TYR A 1 85 ? -5.709 0.819 1.621 1.00 93.06 85 TYR A O 1
ATOM 656 N N . LEU A 1 86 ? -6.000 0.235 -0.525 1.00 91.69 86 LEU A N 1
ATOM 657 C CA . LEU A 1 86 ? -4.589 0.058 -0.825 1.00 91.69 86 LEU A CA 1
ATOM 658 C C . LEU A 1 86 ? -4.137 1.286 -1.599 1.00 91.69 86 LEU A C 1
ATOM 660 O O . LEU A 1 86 ? -4.749 1.632 -2.607 1.00 91.69 86 LEU A O 1
ATOM 664 N N . TRP A 1 87 ? -3.081 1.935 -1.129 1.00 93.31 87 TRP A N 1
ATOM 665 C CA . TRP A 1 87 ? -2.347 2.938 -1.884 1.00 93.31 87 TRP A CA 1
ATOM 666 C C . TRP A 1 87 ? -1.270 2.246 -2.717 1.00 93.31 87 TRP A C 1
ATOM 668 O O . TRP A 1 87 ? -0.561 1.373 -2.207 1.00 93.31 87 TRP A O 1
ATOM 678 N N . ILE A 1 88 ? -1.157 2.630 -3.988 1.00 90.88 88 ILE A N 1
ATOM 679 C CA . ILE A 1 88 ? -0.149 2.123 -4.917 1.00 90.88 88 ILE A CA 1
ATOM 680 C C . ILE A 1 88 ? 0.644 3.308 -5.471 1.00 90.88 88 ILE A C 1
ATOM 682 O O . ILE A 1 88 ? 0.070 4.193 -6.100 1.00 90.88 88 ILE A O 1
ATOM 686 N N . GLY A 1 89 ? 1.961 3.317 -5.281 1.00 91.00 89 GLY A N 1
ATOM 687 C CA . GLY A 1 89 ? 2.876 4.283 -5.891 1.00 91.00 89 GLY A CA 1
ATOM 688 C C . GLY A 1 89 ? 3.758 3.630 -6.949 1.00 91.00 89 GLY A C 1
ATOM 689 O O . GLY A 1 89 ? 4.479 2.682 -6.647 1.00 91.00 89 GLY A O 1
ATOM 690 N N . MET A 1 90 ? 3.744 4.150 -8.174 1.00 88.88 90 MET A N 1
ATOM 691 C CA . MET A 1 90 ? 4.547 3.644 -9.289 1.00 88.88 90 MET A CA 1
ATOM 692 C C . MET A 1 90 ? 5.856 4.426 -9.426 1.00 88.88 90 MET A C 1
ATOM 694 O O . MET A 1 90 ? 5.856 5.657 -9.475 1.00 88.88 90 MET A O 1
ATOM 698 N N . ALA A 1 91 ? 6.978 3.714 -9.520 1.00 90.12 91 ALA A N 1
ATOM 699 C CA . ALA A 1 91 ? 8.303 4.295 -9.723 1.00 90.12 91 ALA A CA 1
ATOM 700 C C . ALA A 1 91 ? 9.135 3.453 -10.696 1.00 90.12 91 ALA A C 1
ATOM 702 O O . ALA A 1 91 ? 8.806 2.309 -11.007 1.00 90.12 91 ALA A O 1
ATOM 703 N N . SER A 1 92 ? 10.217 4.023 -11.224 1.00 86.75 92 SER A N 1
ATOM 704 C CA . SER A 1 92 ? 11.091 3.301 -12.146 1.00 86.75 92 SER A CA 1
ATOM 705 C C . SER A 1 92 ? 12.497 3.880 -12.198 1.00 86.75 92 SER A C 1
ATOM 707 O O . SER A 1 92 ? 12.683 5.089 -12.079 1.00 86.75 92 SER A O 1
ATOM 709 N N . THR A 1 93 ? 13.478 3.009 -12.426 1.00 86.44 93 THR A N 1
ATOM 710 C CA . THR A 1 93 ? 14.865 3.370 -12.762 1.00 86.44 93 THR A CA 1
ATOM 711 C C . THR A 1 93 ? 15.187 3.136 -14.242 1.00 86.44 93 THR A C 1
ATOM 713 O O . THR A 1 93 ? 16.341 3.241 -14.659 1.00 86.44 93 THR A O 1
ATOM 716 N N . VAL A 1 94 ? 14.186 2.786 -15.052 1.00 80.31 94 VAL A N 1
ATOM 717 C CA . VAL A 1 94 ? 14.324 2.614 -16.501 1.00 80.31 94 VAL A CA 1
ATOM 718 C C . VAL A 1 94 ? 14.436 3.989 -17.166 1.00 80.31 94 VAL A C 1
ATOM 720 O O . VAL A 1 94 ? 13.523 4.812 -17.064 1.00 80.31 94 VAL A O 1
ATOM 723 N N . ASP A 1 95 ? 15.526 4.225 -17.904 1.00 75.19 95 ASP A N 1
ATOM 724 C CA . ASP A 1 95 ? 15.685 5.413 -18.753 1.00 75.19 95 ASP A CA 1
ATOM 725 C C . ASP A 1 95 ? 14.816 5.295 -20.019 1.00 75.19 95 ASP A C 1
ATOM 727 O O . ASP A 1 95 ? 15.267 4.903 -21.098 1.00 75.19 95 ASP A O 1
ATOM 731 N N . ARG A 1 96 ? 13.533 5.638 -19.877 1.00 71.19 96 ARG A N 1
ATOM 732 C CA . ARG A 1 96 ? 12.540 5.574 -20.963 1.00 71.19 96 ARG A CA 1
ATOM 733 C C . ARG A 1 96 ? 12.687 6.665 -22.020 1.00 71.19 96 ARG A C 1
ATOM 735 O O . ARG A 1 96 ? 12.030 6.599 -23.058 1.00 71.19 96 ARG A O 1
ATOM 742 N N . SER A 1 97 ? 13.578 7.640 -21.815 1.00 67.75 97 SER A N 1
ATOM 743 C CA . SER A 1 97 ? 13.878 8.642 -22.847 1.00 67.75 97 SER A CA 1
ATOM 744 C C . SER A 1 97 ? 14.416 7.993 -24.130 1.00 67.75 97 SER A C 1
ATOM 746 O O . SER A 1 97 ? 14.207 8.507 -25.230 1.00 67.75 97 SER A O 1
ATOM 748 N N . ARG A 1 98 ? 15.045 6.817 -23.995 1.00 65.19 98 ARG A N 1
ATOM 749 C CA . ARG A 1 98 ? 15.614 6.043 -25.103 1.00 65.19 98 ARG A CA 1
ATOM 750 C C . ARG A 1 98 ? 14.610 5.123 -25.792 1.00 65.19 98 ARG A C 1
ATOM 752 O O . ARG A 1 98 ? 14.783 4.844 -26.974 1.00 65.19 98 ARG A O 1
ATOM 759 N N . THR A 1 99 ? 13.578 4.664 -25.084 1.00 64.75 99 THR A N 1
ATOM 760 C CA . THR A 1 99 ? 12.603 3.686 -25.599 1.00 64.75 99 THR A CA 1
ATOM 761 C C . THR A 1 99 ? 11.336 4.328 -26.161 1.00 64.75 99 THR A C 1
ATOM 763 O O . THR A 1 99 ? 10.647 3.689 -26.946 1.00 64.75 99 THR A O 1
ATOM 766 N N . ARG A 1 100 ? 11.027 5.588 -25.800 1.00 61.66 100 ARG A N 1
ATOM 767 C CA . ARG A 1 100 ? 9.760 6.288 -26.134 1.00 61.66 100 ARG A CA 1
ATOM 768 C C . ARG A 1 100 ? 8.491 5.525 -25.728 1.00 61.66 100 ARG A C 1
ATOM 770 O O . ARG A 1 100 ? 7.403 5.854 -26.191 1.00 61.66 100 ARG A O 1
ATOM 777 N N . GLU A 1 101 ? 8.621 4.532 -24.862 1.00 64.12 101 GLU A N 1
ATOM 778 C CA . GLU A 1 101 ? 7.505 3.742 -24.366 1.00 64.12 101 GLU A CA 1
ATOM 779 C C . GLU A 1 101 ? 7.062 4.333 -23.032 1.00 64.12 101 GLU A C 1
ATOM 781 O O . GLU A 1 101 ? 7.851 4.402 -22.088 1.00 64.12 101 GLU A O 1
ATOM 786 N N . ALA A 1 102 ? 5.821 4.813 -22.957 1.00 63.53 102 ALA A N 1
ATOM 787 C CA . ALA A 1 102 ? 5.238 5.206 -21.683 1.00 63.53 102 ALA A CA 1
ATOM 788 C C . ALA A 1 102 ? 5.002 3.943 -20.834 1.00 63.53 102 ALA A C 1
ATOM 790 O O . ALA A 1 102 ? 4.597 2.920 -21.390 1.00 63.53 102 AL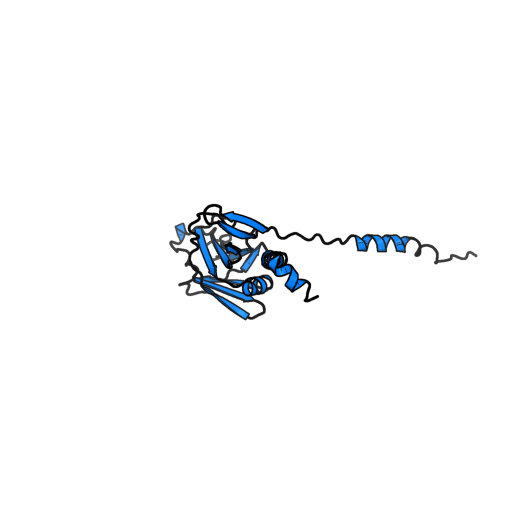A A O 1
ATOM 791 N N . PRO A 1 103 ? 5.237 3.976 -19.508 1.00 68.75 103 PRO A N 1
ATOM 792 C CA . PRO A 1 103 ? 4.787 2.890 -18.649 1.00 68.75 103 PRO A CA 1
ATOM 793 C C . PRO A 1 103 ? 3.269 2.708 -18.830 1.00 68.75 103 PRO A C 1
ATOM 795 O O . PRO A 1 103 ? 2.551 3.712 -18.806 1.00 68.75 103 PRO A O 1
ATOM 798 N N . PRO A 1 104 ? 2.769 1.475 -19.013 1.00 69.88 104 PRO A N 1
ATOM 799 C CA . PRO A 1 104 ? 1.336 1.241 -19.064 1.00 69.88 104 PRO A CA 1
ATOM 800 C C . PRO A 1 104 ? 0.706 1.601 -17.718 1.00 69.88 104 PRO A C 1
ATOM 802 O O . P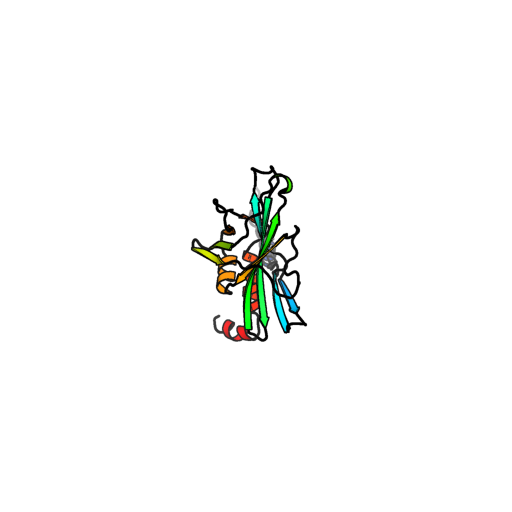RO A 1 104 ? 1.288 1.351 -16.656 1.00 69.88 104 PRO A O 1
ATOM 805 N N . ALA A 1 105 ? -0.481 2.202 -17.765 1.00 74.94 105 ALA A N 1
ATOM 806 C CA . ALA A 1 105 ? -1.211 2.553 -16.560 1.00 74.94 105 ALA A CA 1
ATOM 807 C C . ALA A 1 105 ? -1.686 1.271 -15.848 1.00 74.94 105 ALA A C 1
ATOM 809 O O . ALA A 1 105 ? -2.222 0.367 -16.496 1.00 74.94 105 ALA A O 1
ATOM 810 N N . PRO A 1 106 ? -1.493 1.140 -14.528 1.00 76.25 106 PRO A N 1
ATOM 811 C CA . PRO A 1 106 ? -2.109 0.070 -13.760 1.00 76.25 106 PRO A CA 1
ATOM 812 C C . PRO A 1 106 ? -3.635 0.221 -13.735 1.00 76.25 106 PRO A C 1
ATOM 814 O O . PRO A 1 106 ? -4.139 1.284 -13.391 1.00 76.25 106 PRO A O 1
ATOM 817 N N . VAL A 1 107 ? -4.362 -0.861 -14.034 1.00 74.38 107 VAL A N 1
ATOM 818 C CA . VAL A 1 107 ? -5.838 -0.919 -13.897 1.00 74.38 107 VAL A CA 1
ATOM 819 C C . VAL A 1 107 ? -6.322 -1.901 -12.862 1.00 74.38 107 VAL A C 1
ATOM 821 O O . VAL A 1 107 ? -7.448 -1.785 -12.389 1.00 74.38 107 VAL A O 1
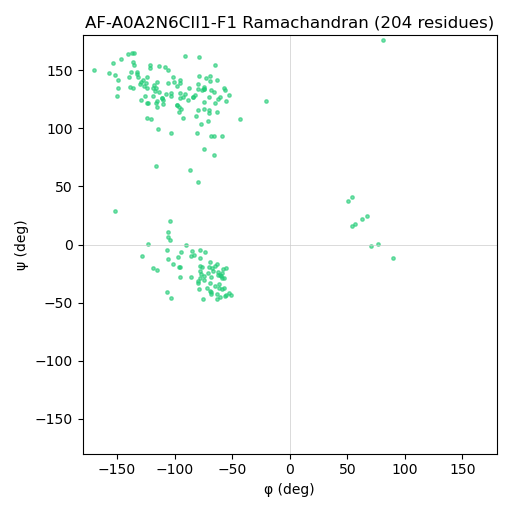ATOM 824 N N . ALA A 1 108 ? -5.507 -2.893 -12.519 1.00 76.62 108 ALA A N 1
ATOM 825 C CA . ALA A 1 108 ? -5.941 -3.917 -11.598 1.00 76.62 108 ALA A CA 1
ATOM 826 C C . ALA A 1 108 ? -4.779 -4.458 -10.784 1.00 76.62 108 ALA A C 1
ATOM 828 O O . ALA A 1 108 ? -3.728 -4.830 -11.297 1.00 76.62 108 ALA A O 1
ATOM 829 N N . LEU A 1 109 ? -4.996 -4.588 -9.488 1.00 75.38 109 LEU A N 1
ATOM 830 C CA . LEU A 1 109 ? -4.089 -5.299 -8.614 1.00 75.38 109 LEU A CA 1
ATOM 831 C C . LEU A 1 109 ? -4.574 -6.751 -8.518 1.00 75.38 109 LEU A C 1
ATOM 833 O O . LEU A 1 109 ? -5.619 -7.031 -7.933 1.00 75.38 109 LEU A O 1
ATOM 837 N N . SER A 1 110 ? -3.829 -7.670 -9.138 1.00 75.31 110 SER A N 1
ATOM 838 C CA . SER A 1 110 ? -4.110 -9.108 -9.116 1.00 75.31 110 SER A CA 1
ATOM 839 C C . SER A 1 110 ? -3.280 -9.793 -8.036 1.00 75.31 110 SER A C 1
ATOM 841 O O . SER A 1 110 ? -2.062 -9.891 -8.154 1.00 75.31 110 SER A O 1
ATOM 843 N N . ILE A 1 111 ? -3.911 -10.320 -7.005 1.00 71.38 111 ILE A N 1
ATOM 844 C CA . ILE A 1 111 ? -3.232 -10.812 -5.817 1.00 71.38 111 ILE A CA 1
ATOM 845 C C . ILE A 1 111 ? -3.501 -12.296 -5.654 1.00 71.38 111 ILE A C 1
ATOM 847 O O . ILE A 1 111 ? -4.643 -12.727 -5.768 1.00 71.38 111 ILE A O 1
ATOM 851 N N . LEU A 1 112 ? -2.462 -13.079 -5.365 1.00 69.62 112 LEU A N 1
ATOM 852 C CA . LEU A 1 112 ? -2.615 -14.489 -5.039 1.00 69.62 112 LEU A CA 1
ATOM 853 C C . LEU A 1 112 ? -2.463 -14.671 -3.529 1.00 69.62 112 LEU A C 1
ATOM 855 O O . LEU A 1 112 ? -1.353 -14.787 -3.012 1.00 69.62 112 LEU A O 1
ATOM 859 N N . ALA A 1 113 ? -3.589 -14.701 -2.823 1.00 68.56 113 ALA A N 1
ATOM 860 C CA . ALA A 1 113 ? -3.619 -14.902 -1.379 1.00 68.56 113 ALA A CA 1
ATOM 861 C C . ALA A 1 113 ? -4.200 -16.281 -1.062 1.00 68.56 113 ALA A C 1
ATOM 863 O O . ALA A 1 113 ? -5.324 -16.579 -1.459 1.00 68.56 113 ALA A O 1
ATOM 864 N N . ALA A 1 114 ? -3.433 -17.136 -0.376 1.00 68.12 114 ALA A N 1
ATOM 865 C CA . ALA A 1 114 ? -3.849 -18.500 -0.028 1.00 68.12 114 ALA A CA 1
ATOM 866 C C . ALA A 1 114 ? -4.378 -19.319 -1.232 1.00 68.12 114 ALA A C 1
ATOM 868 O O . ALA A 1 114 ? -5.350 -20.064 -1.123 1.00 68.12 114 ALA A O 1
ATOM 869 N N . GLY A 1 115 ? -3.768 -19.145 -2.412 1.00 66.88 115 GLY A N 1
ATOM 870 C CA . GLY A 1 115 ? -4.186 -19.808 -3.654 1.00 66.88 115 GLY A CA 1
ATOM 871 C C . GLY A 1 115 ? -5.434 -19.220 -4.327 1.00 66.88 115 GLY A C 1
ATOM 872 O O . GLY A 1 115 ? -5.827 -19.708 -5.386 1.00 66.88 115 GLY A O 1
ATOM 873 N N . VAL A 1 116 ? -6.038 -18.168 -3.766 1.00 67.88 116 VAL A N 1
ATOM 874 C CA . VAL A 1 116 ? -7.197 -17.478 -4.343 1.00 67.88 116 VAL A CA 1
ATOM 875 C C . VAL A 1 116 ? -6.728 -16.233 -5.105 1.00 67.88 116 VAL A C 1
ATOM 877 O O . VAL A 1 116 ? -6.120 -15.348 -4.495 1.00 67.88 116 VAL A O 1
ATOM 880 N N . PRO A 1 117 ? -6.989 -16.137 -6.423 1.00 71.25 117 PRO A N 1
ATOM 881 C CA . PRO A 1 117 ? -6.747 -14.914 -7.169 1.00 71.25 117 PRO A CA 1
ATOM 882 C C . PRO A 1 117 ? -7.825 -13.883 -6.819 1.00 71.25 117 PRO A C 1
ATOM 884 O O . PRO A 1 117 ? -9.008 -14.079 -7.093 1.00 71.25 117 PRO A O 1
ATOM 887 N N . LEU A 1 118 ? -7.406 -12.775 -6.223 1.00 77.94 118 LEU A N 1
ATOM 888 C CA . LEU A 1 118 ? -8.223 -11.590 -6.010 1.00 77.94 118 LEU A CA 1
ATOM 889 C C . LEU A 1 118 ? -7.817 -10.533 -7.030 1.00 77.94 118 LEU A C 1
ATOM 891 O O . LEU A 1 118 ? -6.637 -10.226 -7.156 1.00 77.94 118 LEU A O 1
ATOM 895 N N . VAL A 1 119 ? -8.779 -9.951 -7.732 1.00 81.62 119 VAL A N 1
ATOM 896 C CA . VAL A 1 119 ? -8.531 -8.817 -8.624 1.00 81.62 119 VAL A CA 1
ATOM 897 C C . VAL A 1 119 ? -9.298 -7.630 -8.072 1.00 81.62 119 VAL A C 1
ATOM 899 O O . VAL A 1 119 ? -10.510 -7.720 -7.889 1.00 81.62 119 VAL A O 1
ATOM 902 N N . VAL A 1 120 ? -8.587 -6.546 -7.774 1.00 83.38 120 VAL A N 1
ATOM 903 C CA . VAL A 1 120 ? -9.196 -5.276 -7.369 1.00 83.38 120 VAL A CA 1
ATOM 904 C C . VAL A 1 120 ? -8.873 -4.212 -8.401 1.00 83.38 120 VAL A C 1
ATOM 906 O O . VAL A 1 120 ? -7.734 -4.117 -8.861 1.00 83.38 120 VAL A O 1
ATOM 909 N N . GLU A 1 121 ? -9.886 -3.445 -8.780 1.00 86.25 121 GLU A N 1
ATOM 910 C CA . GLU A 1 121 ? -9.734 -2.345 -9.727 1.00 86.25 121 GLU A CA 1
ATOM 911 C C . GLU A 1 121 ? -8.934 -1.205 -9.096 1.00 86.25 121 GLU A C 1
ATOM 913 O O . GLU A 1 121 ? -9.004 -0.955 -7.887 1.00 86.25 121 GLU A O 1
ATOM 918 N N . LEU A 1 122 ? -8.138 -0.547 -9.934 1.00 87.12 122 LEU A N 1
ATOM 919 C CA . LEU A 1 122 ? -7.321 0.591 -9.563 1.00 87.12 122 LEU A CA 1
ATOM 920 C C . LEU A 1 122 ? -7.916 1.861 -10.149 1.00 87.12 122 LEU A C 1
ATOM 922 O O . LEU A 1 122 ? -8.172 1.960 -11.344 1.00 87.12 122 LEU A O 1
ATOM 926 N N . GLU A 1 123 ? -8.082 2.846 -9.284 1.00 89.25 123 GLU A N 1
ATOM 927 C CA . GLU A 1 123 ? -8.430 4.209 -9.655 1.00 89.25 123 GLU A CA 1
ATOM 928 C C . GLU A 1 123 ? -7.213 5.102 -9.437 1.00 89.25 123 GLU A C 1
ATOM 930 O O . GLU A 1 123 ? -6.386 4.828 -8.563 1.00 89.25 123 GLU A O 1
ATOM 935 N N . GLU A 1 124 ? -7.101 6.196 -10.186 1.00 88.88 124 GLU A N 1
ATOM 936 C CA . GLU A 1 124 ? -6.105 7.215 -9.866 1.00 88.88 124 GLU A CA 1
ATOM 937 C C . GLU A 1 124 ? -6.310 7.722 -8.435 1.00 88.88 124 GLU A C 1
ATOM 939 O O . GLU A 1 124 ? -7.426 7.981 -7.971 1.00 88.88 124 GLU A O 1
ATOM 944 N N . TRP A 1 125 ? -5.204 7.832 -7.704 1.00 86.81 125 TRP A N 1
ATOM 945 C CA . TRP A 1 125 ? -5.231 8.403 -6.372 1.00 86.81 125 TRP A CA 1
ATOM 946 C C . TRP A 1 125 ? -5.316 9.921 -6.495 1.00 86.81 125 TRP A C 1
ATOM 948 O O . TRP A 1 125 ? -4.311 10.589 -6.733 1.00 86.81 125 TRP A O 1
ATOM 958 N N . ASP A 1 126 ? -6.507 10.453 -6.256 1.00 76.25 126 ASP A N 1
ATOM 959 C CA . ASP A 1 126 ? -6.700 11.845 -5.875 1.00 76.25 126 ASP A CA 1
ATOM 960 C C . ASP A 1 126 ? -7.477 11.878 -4.559 1.00 76.25 126 ASP A C 1
ATOM 962 O O . ASP A 1 126 ? -8.657 11.522 -4.480 1.00 76.25 126 ASP A O 1
ATOM 966 N N . ASP A 1 127 ? -6.791 12.255 -3.485 1.00 67.12 127 ASP A N 1
ATOM 967 C CA . ASP A 1 127 ? -7.436 12.462 -2.196 1.00 67.12 127 ASP A CA 1
ATOM 968 C C . ASP A 1 127 ? -7.914 13.902 -2.006 1.00 67.12 127 ASP A C 1
ATOM 970 O O . ASP A 1 127 ? -8.473 14.205 -0.949 1.00 67.12 127 ASP A O 1
ATOM 974 N N . GLY A 1 128 ? -7.694 14.787 -2.989 1.00 64.94 128 GLY A N 1
ATOM 975 C CA . GLY A 1 128 ? -8.004 16.211 -2.929 1.00 64.94 128 GLY A CA 1
ATOM 976 C C . GLY A 1 128 ? -7.340 16.926 -1.749 1.00 64.94 128 GLY A C 1
ATOM 977 O O . GLY A 1 128 ? -7.822 17.979 -1.313 1.00 64.94 128 GLY A O 1
ATOM 978 N N . ARG A 1 129 ? -6.302 16.327 -1.145 1.00 68.00 129 ARG A N 1
ATOM 979 C CA . ARG A 1 129 ? -5.614 16.815 0.062 1.00 68.00 129 ARG A CA 1
ATOM 980 C C . ARG A 1 129 ? -4.148 17.122 -0.189 1.00 68.00 129 ARG A C 1
ATOM 982 O O . ARG A 1 129 ? -3.586 17.882 0.595 1.00 68.00 129 ARG A O 1
ATOM 989 N N . GLY A 1 130 ? -3.547 16.569 -1.244 1.00 66.69 130 GLY A N 1
ATOM 990 C CA . GLY A 1 130 ? -2.140 16.805 -1.580 1.00 66.69 130 GLY A CA 1
ATOM 991 C C . GLY A 1 130 ? -1.180 16.307 -0.495 1.00 66.69 130 GLY A C 1
ATOM 992 O O . GLY A 1 130 ? -0.060 16.802 -0.388 1.00 66.69 130 GLY A O 1
ATOM 993 N N . GLN A 1 131 ? -1.632 15.372 0.347 1.00 72.19 131 GLN A N 1
ATOM 994 C CA . GLN A 1 131 ? -0.830 14.811 1.424 1.00 72.19 131 GLN A CA 1
ATOM 995 C C . GLN A 1 131 ? -0.094 13.569 0.928 1.00 72.19 131 GLN A C 1
ATOM 997 O O . GLN A 1 131 ? -0.694 12.639 0.394 1.00 72.19 131 GLN A O 1
ATOM 1002 N N . THR A 1 132 ? 1.212 13.517 1.169 1.00 81.25 132 THR A N 1
ATOM 1003 C CA . THR A 1 132 ? 1.990 12.297 0.952 1.00 81.25 132 THR A CA 1
ATOM 1004 C C . THR A 1 132 ? 1.604 11.261 2.007 1.00 81.25 132 THR A C 1
ATOM 1006 O O . THR A 1 132 ? 1.826 11.476 3.199 1.00 81.25 132 THR A O 1
ATOM 1009 N N . LEU A 1 133 ? 1.017 10.138 1.582 1.00 86.38 133 LEU A N 1
ATOM 1010 C CA . LEU A 1 133 ? 0.683 9.032 2.487 1.00 86.38 133 LEU A CA 1
ATOM 1011 C C . LEU A 1 133 ? 1.916 8.230 2.897 1.00 86.38 133 LEU A C 1
ATOM 1013 O O . LEU A 1 133 ? 2.109 7.987 4.082 1.00 86.38 133 LEU A O 1
ATOM 1017 N N . TYR A 1 134 ? 2.752 7.878 1.922 1.00 88.81 134 TYR A N 1
ATOM 1018 C CA . TYR A 1 134 ? 3.945 7.065 2.116 1.00 88.81 134 TYR A CA 1
ATOM 1019 C C . TYR A 1 134 ? 5.181 7.787 1.604 1.00 88.81 134 TYR A C 1
ATOM 1021 O O . TYR A 1 134 ? 5.187 8.318 0.493 1.00 88.81 134 TYR A O 1
ATOM 1029 N N . GLN A 1 135 ? 6.250 7.762 2.395 1.00 87.38 135 GLN A N 1
ATOM 1030 C CA . GLN A 1 135 ? 7.571 8.137 1.908 1.00 87.38 135 GLN A CA 1
ATOM 1031 C C . GLN A 1 135 ? 8.214 6.933 1.222 1.00 87.38 135 GLN A C 1
ATOM 1033 O O . GLN A 1 135 ? 8.307 5.848 1.794 1.00 87.38 135 GLN A O 1
ATOM 1038 N N . THR A 1 136 ? 8.661 7.123 -0.015 1.00 88.25 136 THR A N 1
ATOM 1039 C CA . THR A 1 136 ? 9.301 6.080 -0.818 1.00 88.25 136 THR A CA 1
ATOM 1040 C C . THR A 1 136 ? 10.765 6.423 -1.055 1.00 88.25 136 THR A C 1
ATOM 1042 O O . THR A 1 136 ? 11.172 7.583 -1.065 1.00 88.25 136 THR A O 1
ATOM 1045 N N . ASN A 1 137 ? 11.583 5.397 -1.272 1.00 87.44 137 ASN A N 1
ATOM 1046 C CA . ASN A 1 137 ? 13.005 5.557 -1.582 1.00 87.44 137 ASN A CA 1
ATOM 1047 C C . ASN A 1 137 ? 13.272 5.957 -3.046 1.00 87.44 137 ASN A C 1
ATOM 1049 O O . ASN A 1 137 ? 14.420 6.189 -3.418 1.00 87.44 137 ASN A O 1
ATOM 1053 N N . LEU A 1 138 ? 12.227 6.019 -3.872 1.00 89.25 138 LEU A N 1
ATOM 1054 C CA . LEU A 1 138 ? 12.268 6.446 -5.266 1.00 89.25 138 LEU A CA 1
ATOM 1055 C C . LEU A 1 138 ? 11.146 7.455 -5.524 1.00 89.25 138 LEU A C 1
ATOM 1057 O O . LEU A 1 138 ? 10.071 7.309 -4.937 1.00 89.25 138 LEU A O 1
ATOM 1061 N N . PRO A 1 139 ? 11.357 8.443 -6.410 1.00 88.69 139 PRO A N 1
ATOM 1062 C CA . PRO A 1 139 ? 10.305 9.366 -6.805 1.00 88.69 139 PRO A CA 1
ATOM 1063 C C . PRO A 1 139 ? 9.173 8.601 -7.496 1.00 88.69 139 PRO A C 1
ATOM 1065 O O . PRO A 1 139 ? 9.392 7.869 -8.464 1.00 88.69 139 PRO A O 1
ATOM 1068 N N . VAL A 1 140 ? 7.962 8.778 -6.976 1.00 89.50 140 VAL A N 1
ATOM 1069 C CA . VAL A 1 140 ? 6.742 8.197 -7.533 1.00 89.50 140 VAL A CA 1
ATOM 1070 C C . VAL A 1 140 ? 6.242 9.103 -8.655 1.00 89.50 140 VAL A C 1
ATOM 1072 O O . VAL A 1 140 ? 6.078 10.303 -8.446 1.00 89.50 140 VAL A O 1
ATOM 1075 N N . TYR A 1 141 ? 6.019 8.538 -9.842 1.00 86.62 141 TYR A N 1
ATOM 1076 C CA . TYR A 1 141 ? 5.514 9.282 -11.003 1.00 86.62 141 TYR A CA 1
ATOM 1077 C C . TYR A 1 141 ? 3.993 9.180 -11.166 1.00 86.62 141 TYR A C 1
ATOM 1079 O O . TYR A 1 141 ? 3.410 10.001 -11.866 1.00 86.62 141 TYR A O 1
ATOM 1087 N N . ALA A 1 142 ? 3.356 8.181 -10.547 1.00 87.81 142 ALA A N 1
ATOM 1088 C CA . ALA A 1 142 ? 1.908 8.003 -10.564 1.00 87.81 142 ALA A CA 1
ATOM 1089 C C . ALA A 1 142 ? 1.432 7.276 -9.303 1.00 87.81 142 ALA A C 1
ATOM 1091 O O . ALA A 1 142 ? 2.124 6.395 -8.786 1.00 87.81 142 ALA A O 1
ATOM 1092 N N . THR A 1 143 ? 0.245 7.635 -8.823 1.00 91.25 143 THR A N 1
ATOM 1093 C CA . THR A 1 143 ? -0.370 7.046 -7.630 1.00 91.25 143 THR A CA 1
ATOM 1094 C C . THR A 1 143 ? -1.775 6.553 -7.927 1.00 91.25 143 THR A C 1
ATOM 1096 O O . THR A 1 143 ? -2.534 7.222 -8.623 1.00 91.25 143 THR A O 1
ATOM 1099 N N . TYR A 1 144 ? -2.129 5.411 -7.345 1.00 91.44 144 TYR A N 1
ATOM 1100 C CA . TYR A 1 144 ? -3.412 4.742 -7.526 1.00 91.44 144 TYR A CA 1
ATOM 1101 C C . TYR A 1 144 ? -3.976 4.266 -6.192 1.00 91.44 144 TYR A C 1
ATOM 1103 O O . TYR A 1 144 ? -3.268 4.186 -5.181 1.00 91.44 144 TYR A O 1
ATOM 1111 N N . ARG A 1 145 ? -5.264 3.935 -6.200 1.00 91.69 145 ARG A N 1
ATOM 1112 C CA . ARG A 1 145 ? -5.983 3.372 -5.065 1.00 91.69 145 ARG A CA 1
ATOM 1113 C C . ARG A 1 145 ? -6.795 2.159 -5.480 1.00 91.69 145 ARG A C 1
ATOM 1115 O O . ARG A 1 145 ? -7.401 2.167 -6.543 1.00 91.69 145 ARG A O 1
ATOM 1122 N N . ALA A 1 146 ? -6.874 1.173 -4.597 1.00 90.94 146 ALA A N 1
ATOM 1123 C CA . ALA A 1 146 ? -7.901 0.139 -4.650 1.00 90.94 146 ALA A CA 1
ATOM 1124 C C . ALA A 1 146 ? -8.787 0.269 -3.414 1.00 90.94 146 ALA A C 1
ATOM 1126 O O . ALA A 1 146 ? -8.270 0.205 -2.298 1.00 90.94 146 ALA A O 1
ATOM 1127 N N . ALA A 1 147 ? -10.099 0.427 -3.584 1.00 91.81 147 ALA A N 1
ATOM 1128 C CA . ALA A 1 147 ? -11.028 0.311 -2.464 1.00 91.81 147 ALA A CA 1
ATOM 1129 C C . ALA A 1 147 ? -11.101 -1.158 -2.016 1.00 91.81 147 ALA A C 1
ATOM 1131 O O . ALA A 1 147 ? -11.332 -2.052 -2.830 1.00 91.81 147 ALA A O 1
ATOM 1132 N N . VAL A 1 148 ? -10.887 -1.417 -0.725 1.00 90.75 148 VAL A N 1
ATOM 1133 C CA . VAL A 1 148 ? -10.858 -2.776 -0.164 1.00 90.75 148 VAL A CA 1
ATOM 1134 C C . VAL A 1 148 ? -11.614 -2.841 1.159 1.00 90.75 148 VAL A C 1
ATOM 1136 O O . VAL A 1 148 ? -11.909 -1.821 1.778 1.00 90.75 148 VAL A O 1
ATOM 1139 N N . SER A 1 149 ? -11.936 -4.050 1.617 1.00 90.69 149 SER A N 1
ATOM 1140 C CA . SER A 1 149 ? -12.400 -4.260 2.990 1.00 90.69 149 SER A CA 1
ATOM 1141 C C . SER A 1 149 ? -11.226 -4.560 3.922 1.00 90.69 149 SER A C 1
ATOM 1143 O O . SER A 1 149 ? -10.150 -4.984 3.489 1.00 90.69 149 SER A O 1
ATOM 1145 N N . LEU A 1 150 ? -11.450 -4.412 5.227 1.00 89.06 150 LEU A N 1
ATOM 1146 C CA . LEU A 1 150 ? -10.489 -4.846 6.238 1.00 89.06 150 LEU A CA 1
ATOM 1147 C C . LEU A 1 150 ? -10.156 -6.342 6.120 1.00 89.06 150 LEU A C 1
ATOM 1149 O O . LEU A 1 150 ? -9.009 -6.742 6.311 1.00 89.06 150 LEU A O 1
ATOM 1153 N N . ASP A 1 151 ? -11.144 -7.176 5.790 1.00 87.94 151 ASP A N 1
ATOM 1154 C CA . ASP A 1 151 ? -10.932 -8.614 5.614 1.00 87.94 151 ASP A CA 1
ATOM 1155 C C . ASP A 1 151 ? -10.009 -8.905 4.430 1.00 87.94 151 ASP A C 1
ATOM 1157 O O . ASP A 1 151 ? -9.160 -9.7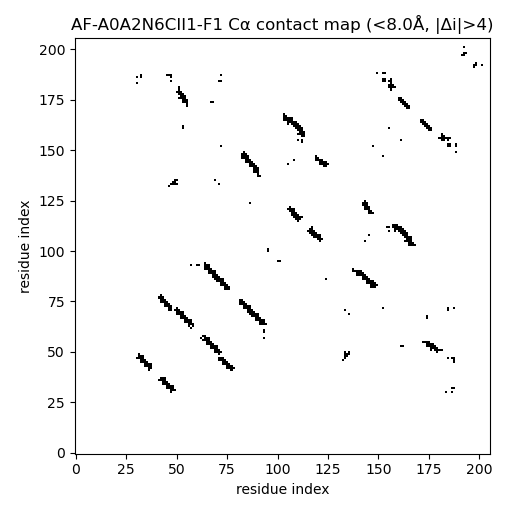90 4.524 1.00 87.94 151 ASP A O 1
ATOM 1161 N N . ILE A 1 152 ? -10.104 -8.113 3.355 1.00 86.81 152 ILE A N 1
ATOM 1162 C CA . ILE A 1 152 ? -9.130 -8.165 2.266 1.00 86.81 152 ILE A CA 1
ATOM 1163 C C . ILE A 1 152 ? -7.746 -7.761 2.779 1.00 86.81 152 ILE A C 1
ATOM 1165 O O . ILE A 1 152 ? -6.802 -8.506 2.555 1.00 86.81 152 ILE A O 1
ATOM 1169 N N . ILE A 1 153 ? -7.591 -6.673 3.539 1.00 88.44 153 ILE A N 1
ATOM 1170 C CA . ILE A 1 153 ? -6.275 -6.296 4.100 1.00 88.44 153 ILE A CA 1
ATOM 1171 C C . ILE A 1 153 ? -5.672 -7.434 4.938 1.00 88.44 153 ILE A C 1
ATOM 1173 O O . ILE A 1 153 ? -4.503 -7.773 4.759 1.00 88.44 153 ILE A O 1
ATOM 1177 N N . LYS A 1 154 ? -6.471 -8.078 5.797 1.00 87.12 154 LYS A N 1
ATOM 1178 C CA . LYS A 1 154 ? -6.042 -9.237 6.601 1.00 87.12 154 LYS A CA 1
ATOM 1179 C C . LYS A 1 154 ? -5.655 -10.436 5.737 1.00 87.12 154 LYS A C 1
ATOM 1181 O O . LYS A 1 154 ? -4.650 -11.088 6.014 1.00 87.12 154 LYS A O 1
ATOM 1186 N N . LEU A 1 155 ? -6.436 -10.728 4.698 1.00 84.38 155 LEU A N 1
ATOM 1187 C CA . LEU A 1 155 ? -6.140 -11.793 3.742 1.00 84.38 155 LEU A CA 1
ATOM 1188 C C . LEU A 1 155 ? -4.800 -11.533 3.039 1.00 84.38 155 LEU A C 1
ATOM 1190 O O . LEU A 1 155 ? -3.962 -12.426 2.951 1.00 84.38 155 LEU A O 1
ATOM 1194 N N . LEU A 1 156 ? -4.573 -10.296 2.596 1.00 81.56 156 LEU A N 1
ATOM 1195 C CA . LEU A 1 156 ? -3.362 -9.883 1.891 1.00 81.56 156 LEU A CA 1
ATOM 1196 C C . LEU A 1 156 ? -2.121 -9.863 2.774 1.00 81.56 156 LEU A C 1
ATOM 1198 O O . LEU A 1 156 ? -1.026 -10.192 2.315 1.00 81.56 156 LEU A O 1
ATOM 1202 N N . ALA A 1 157 ? -2.294 -9.539 4.050 1.00 83.75 157 ALA A N 1
ATOM 1203 C CA . ALA A 1 157 ? -1.212 -9.604 5.015 1.00 83.75 157 ALA A CA 1
ATOM 1204 C C . ALA A 1 157 ? -0.662 -11.030 5.194 1.00 83.75 157 ALA A C 1
ATOM 1206 O O . ALA A 1 157 ? 0.489 -11.209 5.575 1.00 83.75 157 ALA A O 1
ATOM 1207 N N . ASN A 1 158 ? -1.473 -12.044 4.880 1.00 80.69 158 ASN A N 1
ATOM 1208 C CA . ASN A 1 158 ? -1.100 -13.457 4.928 1.00 80.69 158 ASN A CA 1
ATOM 1209 C C . ASN A 1 158 ? -0.882 -14.065 3.531 1.00 80.69 158 ASN A C 1
ATOM 1211 O O . ASN A 1 158 ? -0.803 -15.284 3.400 1.00 80.69 158 ASN A O 1
ATOM 1215 N N . ALA A 1 159 ? -0.831 -13.247 2.476 1.00 74.88 159 ALA A N 1
ATOM 1216 C CA . ALA A 1 159 ? -0.616 -13.736 1.121 1.00 74.88 159 ALA A CA 1
ATOM 1217 C C . ALA A 1 159 ? 0.844 -14.154 0.905 1.00 74.88 159 ALA A C 1
ATOM 1219 O O . ALA A 1 159 ? 1.763 -13.392 1.201 1.00 74.88 159 ALA A O 1
ATOM 1220 N N . ASP A 1 160 ? 1.049 -15.321 0.293 1.00 67.19 160 ASP A N 1
ATOM 1221 C CA . ASP A 1 160 ? 2.385 -15.804 -0.074 1.00 67.19 160 ASP A CA 1
ATOM 1222 C C . ASP A 1 160 ? 3.019 -14.963 -1.192 1.00 67.19 160 ASP A C 1
ATOM 1224 O O . ASP A 1 160 ? 4.240 -14.902 -1.331 1.00 67.19 160 ASP A O 1
ATOM 1228 N N . THR A 1 161 ? 2.207 -14.346 -2.058 1.00 69.19 161 THR A N 1
ATOM 1229 C CA . THR A 1 161 ? 2.707 -13.548 -3.184 1.00 69.19 161 THR A CA 1
ATOM 1230 C C . THR A 1 161 ? 1.753 -12.413 -3.549 1.00 69.19 161 THR A C 1
ATOM 1232 O O . THR A 1 161 ? 0.581 -12.627 -3.856 1.00 69.19 161 THR A O 1
ATOM 1235 N N . LEU A 1 162 ? 2.291 -11.195 -3.616 1.00 71.06 162 LEU A N 1
ATOM 1236 C CA . LEU A 1 162 ? 1.609 -10.026 -4.171 1.00 71.06 162 LEU A CA 1
ATOM 1237 C C . LEU A 1 162 ? 2.061 -9.795 -5.617 1.00 71.06 162 LEU A C 1
ATOM 1239 O O . LEU A 1 162 ? 3.254 -9.884 -5.907 1.00 71.06 162 LEU A O 1
ATOM 1243 N N . ARG A 1 163 ? 1.118 -9.496 -6.517 1.00 72.44 163 ARG A N 1
ATOM 1244 C CA . ARG A 1 163 ? 1.369 -9.141 -7.926 1.00 72.44 163 ARG A CA 1
ATOM 1245 C C . ARG A 1 163 ? 0.492 -7.944 -8.309 1.00 72.44 163 ARG A C 1
ATOM 1247 O O . ARG A 1 163 ? -0.524 -7.702 -7.668 1.00 72.44 163 ARG A O 1
ATOM 1254 N N . ILE A 1 164 ? 0.880 -7.194 -9.339 1.00 70.06 164 ILE A N 1
ATOM 1255 C CA . ILE A 1 164 ? 0.088 -6.088 -9.909 1.00 70.06 164 ILE A CA 1
ATOM 1256 C C . ILE A 1 164 ? -0.085 -6.344 -11.403 1.00 70.06 164 ILE A C 1
ATOM 1258 O O . ILE A 1 164 ? 0.875 -6.772 -12.029 1.00 70.06 164 ILE A O 1
ATOM 1262 N N . GLY A 1 165 ? -1.273 -6.097 -11.959 1.00 67.50 165 GLY A N 1
ATOM 1263 C CA . GLY A 1 165 ? -1.546 -6.127 -13.398 1.00 67.50 165 GLY A CA 1
ATOM 1264 C C . GLY A 1 165 ? -1.702 -4.716 -13.985 1.00 67.50 165 GLY A C 1
ATOM 1265 O O . GLY A 1 165 ? -2.135 -3.787 -13.305 1.00 67.50 165 GLY A O 1
ATOM 1266 N N . LEU A 1 166 ? -1.348 -4.535 -15.261 1.00 64.56 166 LEU A N 1
ATOM 1267 C CA . LEU A 1 166 ? -1.396 -3.238 -15.956 1.00 64.56 166 LEU A CA 1
ATOM 1268 C C . LEU A 1 166 ? -2.304 -3.293 -17.196 1.00 64.56 166 LEU A C 1
ATOM 1270 O O . LEU A 1 166 ? -2.465 -4.361 -17.788 1.00 64.56 166 LEU A O 1
ATOM 1274 N N . GLU A 1 167 ? -2.894 -2.159 -17.584 1.00 56.06 167 GLU A N 1
ATOM 1275 C CA . GLU A 1 167 ? -3.782 -2.031 -18.750 1.00 56.06 167 GLU A CA 1
ATOM 1276 C C . GLU A 1 167 ? -2.984 -1.950 -20.043 1.00 56.06 167 GLU A C 1
ATOM 1278 O O . GLU A 1 167 ? -1.910 -1.351 -20.089 1.00 56.06 167 GLU A O 1
ATOM 1283 N N . GLY A 1 168 ? -3.513 -2.533 -21.120 1.00 50.06 168 GLY A N 1
ATOM 1284 C CA . GLY A 1 168 ? -2.929 -2.402 -22.458 1.00 50.06 168 GLY A CA 1
ATOM 1285 C C . GLY A 1 168 ? -1.607 -3.148 -22.664 1.00 50.06 168 GLY A C 1
ATOM 1286 O O . GLY A 1 168 ? -1.083 -3.154 -23.776 1.00 50.06 168 GLY A O 1
ATOM 1287 N N . ALA A 1 169 ? -1.081 -3.822 -21.640 1.00 51.03 169 ALA A N 1
ATOM 1288 C CA . ALA A 1 169 ? 0.062 -4.702 -21.792 1.00 51.03 169 ALA A CA 1
ATOM 1289 C C . ALA A 1 169 ? -0.413 -6.045 -22.374 1.00 51.03 169 ALA A C 1
ATOM 1291 O O . ALA A 1 169 ? -1.171 -6.781 -21.744 1.00 51.03 169 ALA A O 1
ATOM 1292 N N . ALA A 1 170 ? 0.040 -6.374 -23.589 1.00 47.03 170 ALA A N 1
ATOM 1293 C CA . ALA A 1 170 ? -0.177 -7.693 -24.196 1.00 47.03 170 ALA A CA 1
ATOM 1294 C C . ALA A 1 170 ? 0.401 -8.834 -23.328 1.00 47.03 170 ALA A C 1
ATOM 1296 O O . ALA A 1 170 ? -0.032 -9.980 -23.428 1.00 47.03 170 ALA A O 1
ATOM 1297 N N . GLU A 1 171 ? 1.346 -8.496 -22.447 1.00 57.31 171 GLU A N 1
ATOM 1298 C CA . GLU A 1 171 ? 1.923 -9.360 -21.425 1.00 57.31 171 GLU A CA 1
ATOM 1299 C C . GLU A 1 171 ? 1.612 -8.804 -20.035 1.00 57.31 171 GLU A C 1
ATOM 1301 O O . GLU A 1 171 ? 1.838 -7.629 -19.754 1.00 57.31 171 GLU A O 1
ATOM 1306 N N . SER A 1 172 ? 1.137 -9.647 -19.121 1.00 60.78 172 SER A N 1
ATOM 1307 C CA . SER A 1 172 ? 0.956 -9.254 -17.725 1.00 60.78 172 SER A CA 1
ATOM 1308 C C . SER A 1 172 ? 2.322 -8.908 -17.115 1.00 60.78 172 SER A C 1
ATOM 1310 O O . SER A 1 172 ? 3.186 -9.777 -16.975 1.00 60.78 172 SER A O 1
ATOM 1312 N N . TRP A 1 173 ? 2.549 -7.642 -16.759 1.00 71.75 173 TRP A N 1
ATOM 1313 C CA . TRP A 1 173 ? 3.768 -7.242 -16.056 1.00 71.75 173 TRP A CA 1
ATOM 1314 C C . TRP A 1 173 ? 3.718 -7.786 -14.636 1.00 71.75 173 TRP A C 1
ATOM 1316 O O . TRP A 1 173 ? 2.893 -7.369 -13.839 1.00 71.75 173 TRP A O 1
ATOM 1326 N N . HIS A 1 174 ? 4.598 -8.726 -14.312 1.00 72.19 174 HIS A N 1
ATOM 1327 C CA . HIS A 1 174 ? 4.625 -9.337 -12.992 1.00 72.19 174 HIS A CA 1
ATOM 1328 C C . HIS A 1 174 ? 5.622 -8.610 -12.097 1.00 72.19 174 HIS A C 1
ATOM 1330 O O . HIS A 1 174 ? 6.825 -8.625 -12.351 1.00 72.19 174 HIS A O 1
ATOM 1336 N N . TYR A 1 175 ? 5.110 -8.004 -11.032 1.00 78.25 175 TYR A N 1
ATOM 1337 C CA . TYR A 1 175 ? 5.918 -7.502 -9.928 1.00 78.25 175 TYR A CA 1
ATOM 1338 C C . TYR A 1 175 ? 5.958 -8.560 -8.831 1.00 78.25 175 TYR A C 1
ATOM 1340 O O . TYR A 1 175 ? 4.941 -9.188 -8.536 1.00 78.25 175 TYR A O 1
ATOM 1348 N N . SER A 1 176 ? 7.123 -8.745 -8.222 1.00 76.00 176 SER A N 1
ATOM 1349 C CA . SER A 1 176 ? 7.317 -9.617 -7.062 1.00 76.00 176 SER A CA 1
ATOM 1350 C C . SER A 1 176 ? 7.867 -8.822 -5.889 1.00 76.00 176 SER A C 1
ATOM 1352 O O . SER A 1 176 ? 8.538 -7.808 -6.087 1.00 76.00 176 SER A O 1
ATOM 1354 N N . THR A 1 177 ? 7.621 -9.290 -4.668 1.00 80.62 177 THR A N 1
ATOM 1355 C CA . THR A 1 177 ? 8.140 -8.654 -3.453 1.00 80.62 177 THR A CA 1
ATOM 1356 C C . THR A 1 177 ? 9.660 -8.513 -3.511 1.00 80.62 177 THR A C 1
ATOM 1358 O O . THR A 1 177 ? 10.379 -9.495 -3.676 1.00 80.62 177 THR A O 1
ATOM 1361 N N . TRP A 1 178 ? 10.136 -7.276 -3.372 1.00 79.81 178 TRP A N 1
ATOM 1362 C CA . TRP A 1 178 ? 11.554 -6.922 -3.352 1.00 79.81 178 TRP A CA 1
ATOM 1363 C C . TRP A 1 178 ? 12.043 -6.634 -1.932 1.00 79.81 178 TRP A C 1
ATOM 1365 O O . TRP A 1 178 ? 13.097 -7.113 -1.520 1.00 79.81 178 TRP A O 1
ATOM 1375 N N . SER A 1 179 ? 11.275 -5.850 -1.172 1.00 80.88 179 SER A N 1
ATOM 1376 C CA . SER A 1 179 ? 11.588 -5.516 0.218 1.00 80.88 179 SER A CA 1
ATOM 1377 C C . SER A 1 179 ? 10.330 -5.201 1.021 1.00 80.88 179 SER A C 1
ATOM 1379 O O . SER A 1 179 ? 9.326 -4.756 0.464 1.00 80.88 179 SER A O 1
ATOM 1381 N N . GLY A 1 180 ? 10.416 -5.362 2.342 1.00 77.12 180 GLY A N 1
ATOM 1382 C CA . GLY A 1 180 ? 9.260 -5.275 3.235 1.00 77.12 180 GLY A CA 1
ATOM 1383 C C . GLY A 1 180 ? 8.460 -6.578 3.257 1.00 77.12 180 GLY A C 1
ATOM 1384 O O . GLY A 1 180 ? 8.780 -7.533 2.549 1.00 77.12 180 GLY A O 1
ATOM 1385 N N . THR A 1 181 ? 7.433 -6.630 4.100 1.00 79.56 181 THR A N 1
ATOM 1386 C CA . THR A 1 181 ? 6.534 -7.785 4.199 1.00 79.56 181 THR A CA 1
ATOM 1387 C C . THR A 1 181 ? 5.096 -7.315 4.337 1.00 79.56 181 THR A C 1
ATOM 1389 O O . THR A 1 181 ? 4.810 -6.412 5.121 1.00 79.56 181 THR A O 1
ATOM 1392 N N . SER A 1 182 ? 4.178 -7.933 3.593 1.00 74.00 182 SER A N 1
ATOM 1393 C CA . SER A 1 182 ? 2.746 -7.659 3.745 1.00 74.00 182 SER A CA 1
ATOM 1394 C C . SER A 1 182 ? 2.225 -8.093 5.110 1.00 74.00 182 SER A C 1
ATOM 1396 O O . SER A 1 182 ? 1.213 -7.571 5.556 1.00 74.00 182 SER A O 1
ATOM 1398 N N . GLN A 1 183 ? 2.940 -8.956 5.835 1.00 79.38 183 GLN A N 1
ATOM 1399 C CA . GLN A 1 183 ? 2.572 -9.338 7.198 1.00 79.38 183 GLN A CA 1
ATOM 1400 C C . GLN A 1 183 ? 2.495 -8.135 8.150 1.00 79.38 183 GLN A C 1
ATOM 1402 O O . GLN A 1 183 ? 1.683 -8.139 9.074 1.00 79.38 183 GLN A O 1
ATOM 1407 N N . GLU A 1 184 ? 3.267 -7.069 7.897 1.00 81.88 184 GLU A N 1
ATOM 1408 C CA . GLU A 1 184 ? 3.176 -5.816 8.660 1.00 81.88 184 GLU A CA 1
ATOM 1409 C C . GLU A 1 184 ? 1.807 -5.132 8.501 1.00 81.88 184 GLU A C 1
ATOM 1411 O O . GLU A 1 184 ? 1.427 -4.332 9.346 1.00 81.88 184 GLU A O 1
ATOM 1416 N N . TRP A 1 185 ? 1.005 -5.486 7.493 1.00 82.81 185 TRP A N 1
ATOM 1417 C CA . TRP A 1 185 ? -0.341 -4.943 7.289 1.00 82.81 185 TRP A CA 1
ATOM 1418 C C . TRP A 1 185 ? -1.340 -5.426 8.346 1.00 82.81 185 TRP A C 1
ATOM 1420 O O . TRP A 1 185 ? -2.345 -4.753 8.580 1.00 82.81 185 TRP A O 1
ATOM 1430 N N . LEU A 1 186 ? -1.045 -6.532 9.048 1.00 80.25 186 LEU A N 1
ATOM 1431 C CA . LEU A 1 186 ? -1.828 -6.964 10.213 1.00 80.25 186 LEU A CA 1
ATOM 1432 C C . LEU A 1 186 ? -1.850 -5.910 11.317 1.00 80.25 186 LEU A C 1
ATOM 1434 O O . LEU A 1 186 ? -2.819 -5.847 12.058 1.00 80.25 18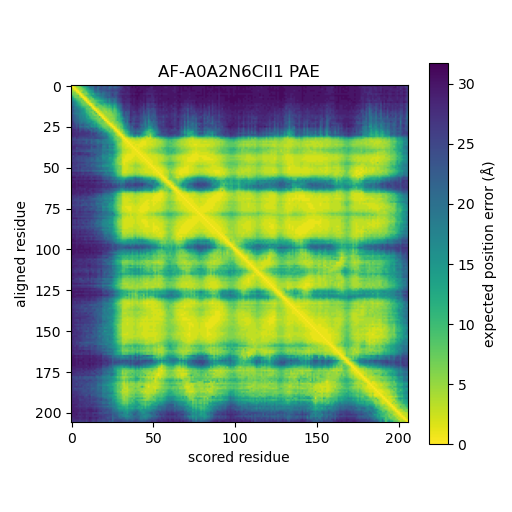6 LEU A O 1
ATOM 1438 N N . ALA A 1 187 ? -0.852 -5.033 11.378 1.00 78.50 187 ALA A N 1
ATOM 1439 C CA . ALA A 1 187 ? -0.831 -3.894 12.282 1.00 78.50 187 ALA A CA 1
ATOM 1440 C C . ALA A 1 187 ? -2.091 -3.038 12.242 1.00 78.50 187 ALA A C 1
ATOM 1442 O O . ALA A 1 187 ? -2.595 -2.630 13.284 1.00 78.50 187 ALA A O 1
ATOM 1443 N N . LEU A 1 188 ? -2.586 -2.770 11.032 1.00 77.12 188 LEU A N 1
ATOM 1444 C CA . LEU A 1 188 ? -3.763 -1.941 10.822 1.00 77.12 188 LEU A CA 1
ATOM 1445 C C . LEU A 1 188 ? -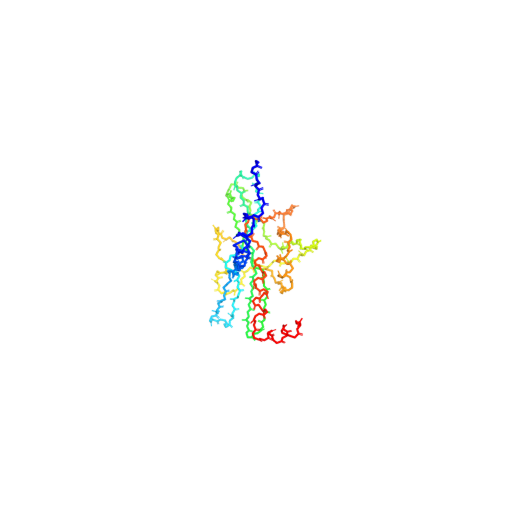5.013 -2.668 11.335 1.00 77.12 188 LEU A C 1
ATOM 1447 O O . LEU A 1 188 ? -5.861 -2.078 11.999 1.00 77.12 188 LEU A O 1
ATOM 1451 N N . ALA A 1 189 ? -5.082 -3.978 11.094 1.00 75.31 189 ALA A N 1
ATOM 1452 C CA . ALA A 1 189 ? -6.151 -4.834 11.592 1.00 75.31 189 ALA A CA 1
ATOM 1453 C C . ALA A 1 189 ? -6.124 -5.013 13.118 1.00 75.31 189 ALA A C 1
ATOM 1455 O O . ALA A 1 189 ? -7.175 -5.000 13.764 1.00 75.31 189 ALA A O 1
ATOM 1456 N N . ASP A 1 190 ? -4.937 -5.170 13.696 1.00 77.88 190 ASP A N 1
ATOM 1457 C CA . ASP A 1 190 ? -4.739 -5.295 15.134 1.00 77.88 190 ASP A CA 1
ATOM 1458 C C . ASP A 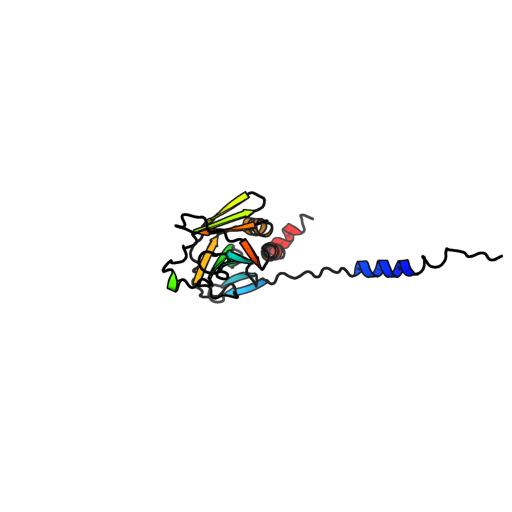1 190 ? -5.056 -3.975 15.829 1.00 77.88 190 ASP A C 1
ATOM 1460 O O . ASP A 1 190 ? -5.762 -3.981 16.837 1.00 77.88 190 ASP A O 1
ATOM 1464 N N . TRP A 1 191 ? -4.626 -2.839 15.272 1.00 71.19 191 TRP A N 1
ATOM 1465 C CA . TRP A 1 191 ? -4.971 -1.515 15.785 1.00 71.19 191 TRP A CA 1
ATOM 1466 C C . TRP A 1 191 ? -6.485 -1.332 15.887 1.00 71.19 191 TRP A C 1
ATOM 1468 O O . TRP A 1 191 ? -6.974 -0.918 16.940 1.00 71.19 191 TRP A O 1
ATOM 1478 N N . GLU A 1 192 ? -7.250 -1.748 14.877 1.00 68.75 192 GLU A N 1
ATOM 1479 C CA . GLU A 1 192 ? -8.708 -1.650 14.930 1.00 68.75 192 GLU A CA 1
ATOM 1480 C C . GLU A 1 192 ? -9.321 -2.470 16.083 1.00 68.75 192 GLU A C 1
ATOM 1482 O O . GLU A 1 192 ? -10.290 -2.052 16.725 1.00 68.75 192 GLU A O 1
ATOM 1487 N N . SER A 1 193 ? -8.729 -3.619 16.418 1.00 66.25 193 SER A N 1
ATOM 1488 C CA . SER A 1 193 ? -9.168 -4.416 17.573 1.00 66.25 193 SER A CA 1
ATOM 1489 C C . SER A 1 193 ? -8.918 -3.714 18.916 1.00 66.25 193 SER A C 1
ATOM 1491 O O . SER A 1 193 ? -9.589 -4.003 19.909 1.00 66.25 193 SER A O 1
ATOM 1493 N N . THR A 1 194 ? -7.974 -2.768 18.961 1.00 64.94 194 THR A N 1
ATOM 1494 C CA . THR A 1 194 ? -7.626 -2.028 20.180 1.00 64.94 194 THR A CA 1
ATOM 1495 C C . THR A 1 194 ? -8.518 -0.822 20.453 1.00 64.94 194 THR A C 1
ATOM 1497 O O . THR A 1 194 ? -8.390 -0.217 21.523 1.00 64.94 194 THR A O 1
ATOM 1500 N N . LEU A 1 195 ? -9.430 -0.480 19.545 1.00 65.38 195 LEU A N 1
ATOM 1501 C CA . LEU A 1 195 ? -10.301 0.680 19.688 1.00 65.38 195 LEU A CA 1
ATOM 1502 C C . LEU A 1 195 ? -11.381 0.461 20.754 1.00 65.38 195 LEU A C 1
ATOM 1504 O O . LEU A 1 195 ? -11.901 -0.654 20.870 1.00 65.38 195 LEU A O 1
ATOM 1508 N N . PRO A 1 196 ? -11.749 1.499 21.529 1.00 60.16 196 PRO A N 1
ATOM 1509 C CA . PRO A 1 196 ? -12.714 1.378 22.620 1.00 60.16 196 PRO A CA 1
ATOM 1510 C C . PRO A 1 196 ? -14.039 0.742 22.193 1.00 60.16 196 PRO A C 1
ATOM 1512 O O . PRO A 1 196 ? -14.531 -0.135 22.901 1.00 60.16 196 PRO A O 1
ATOM 1515 N N . GLU A 1 197 ? -14.569 1.108 21.019 1.00 65.50 197 GLU A N 1
ATOM 1516 C CA . GLU A 1 197 ? -15.819 0.555 20.484 1.00 65.50 197 GLU A CA 1
ATOM 1517 C C . GLU A 1 197 ? -15.765 -0.960 20.204 1.00 65.50 197 GLU A C 1
ATOM 1519 O O . GLU A 1 197 ? -16.786 -1.642 20.285 1.00 65.50 197 GLU A O 1
ATOM 1524 N N . ASN A 1 198 ? -14.573 -1.509 19.944 1.00 58.19 198 ASN A N 1
ATOM 1525 C CA . ASN A 1 198 ? -14.370 -2.909 19.562 1.00 58.19 198 ASN A CA 1
ATOM 1526 C C . ASN A 1 198 ? -13.869 -3.791 20.721 1.00 58.19 198 ASN A C 1
ATOM 1528 O O . ASN A 1 198 ? -13.992 -5.021 20.669 1.00 58.19 198 ASN A O 1
ATOM 1532 N N . ARG A 1 199 ? -13.349 -3.192 21.803 1.00 55.66 199 ARG A N 1
ATOM 1533 C CA . ARG A 1 199 ? -12.810 -3.928 22.963 1.00 55.66 199 ARG A CA 1
ATOM 1534 C C . ARG A 1 199 ? -13.852 -4.799 23.662 1.00 55.66 199 ARG A C 1
ATOM 1536 O O . ARG A 1 199 ? -13.514 -5.908 24.067 1.00 55.66 199 ARG A O 1
ATOM 1543 N N . GLU A 1 200 ? -15.102 -4.346 23.778 1.00 52.50 200 GLU A N 1
ATOM 1544 C CA . GLU A 1 200 ? -16.173 -5.100 24.459 1.00 52.50 200 GLU A CA 1
ATOM 1545 C C . GLU A 1 200 ? -16.650 -6.343 23.689 1.00 52.50 200 GLU A C 1
ATOM 1547 O O . GLU A 1 200 ? -17.175 -7.292 24.283 1.00 52.50 200 GLU A O 1
ATOM 1552 N N . ALA A 1 201 ? -16.478 -6.349 22.364 1.00 52.03 201 ALA A N 1
ATOM 1553 C CA . ALA A 1 201 ? -16.768 -7.505 21.522 1.00 52.03 201 ALA A CA 1
ATOM 1554 C C . ALA A 1 201 ? -15.636 -8.544 21.586 1.00 52.03 201 ALA A C 1
ATOM 1556 O O . ALA A 1 201 ? -15.892 -9.749 21.523 1.00 52.03 201 ALA A O 1
ATOM 1557 N N . TYR A 1 202 ? -14.392 -8.084 21.751 1.00 43.34 202 TYR A N 1
ATOM 1558 C CA . TYR A 1 202 ? -13.204 -8.934 21.781 1.00 43.34 202 TYR A CA 1
ATOM 1559 C C . TYR A 1 202 ? -13.009 -9.648 23.128 1.00 43.34 202 TYR A C 1
ATOM 1561 O O . TYR A 1 202 ? -12.678 -10.833 23.151 1.00 43.34 202 TYR A O 1
ATOM 1569 N N . THR A 1 203 ? -13.299 -8.992 24.258 1.00 53.09 203 THR A N 1
ATOM 1570 C CA . THR A 1 203 ? -13.253 -9.627 25.593 1.00 53.09 203 THR A CA 1
ATOM 1571 C C . THR A 1 203 ? -14.318 -10.701 25.803 1.00 53.09 203 THR A C 1
ATOM 1573 O O . THR A 1 203 ? -14.134 -11.558 26.659 1.00 53.09 203 THR A O 1
ATOM 1576 N N . ARG A 1 204 ? -15.401 -10.710 25.017 1.00 50.00 204 ARG A N 1
ATOM 1577 C CA . ARG A 1 204 ? -16.453 -11.740 25.089 1.00 50.00 204 ARG A CA 1
ATOM 1578 C C . ARG A 1 204 ? -16.177 -13.006 24.269 1.00 50.00 204 ARG A C 1
ATOM 1580 O O . ARG A 1 204 ? -16.927 -13.967 24.403 1.00 50.00 204 ARG A O 1
ATOM 1587 N N . ARG A 1 205 ? -15.150 -13.016 23.411 1.00 48.44 205 ARG A N 1
ATOM 1588 C CA . ARG A 1 205 ? -14.791 -14.170 22.558 1.00 48.44 205 ARG A CA 1
ATOM 1589 C C . ARG A 1 205 ? -13.566 -14.956 23.045 1.00 48.44 205 ARG A C 1
ATOM 1591 O O . ARG A 1 205 ? -13.147 -15.876 22.345 1.00 48.44 205 ARG A O 1
ATOM 1598 N N . ARG A 1 206 ? -12.994 -14.602 24.200 1.00 43.97 206 ARG A N 1
ATOM 1599 C CA . ARG A 1 206 ? -11.929 -15.369 24.863 1.00 43.97 206 ARG A CA 1
ATOM 1600 C C . ARG A 1 206 ? -12.464 -16.157 26.045 1.00 43.97 206 ARG A C 1
ATOM 1602 O O . ARG A 1 206 ? -13.348 -15.618 26.742 1.00 43.97 206 ARG A O 1
#

Solvent-accessible surface area (backbone atoms only — not comparable to full-atom values): 12126 Å² total; per-residue (Å²): 135,85,88,81,84,92,79,73,75,82,76,77,58,60,72,64,63,60,61,62,66,73,66,72,63,78,82,70,74,69,61,63,60,46,76,47,73,40,80,90,78,61,31,38,37,37,31,46,57,61,48,28,32,26,36,24,82,39,67,94,80,34,94,83,25,32,41,35,40,34,40,37,59,36,38,40,31,48,92,83,50,73,48,38,30,37,40,37,36,35,30,65,64,56,76,41,88,80,67,76,57,76,82,65,57,64,40,31,42,41,28,40,33,84,86,42,81,44,75,41,60,42,42,78,56,73,84,91,68,91,68,82,81,62,75,65,98,57,76,62,81,48,48,28,31,25,82,47,53,71,67,52,48,51,46,48,19,66,30,87,43,61,36,42,34,44,42,94,50,96,58,77,54,65,30,38,79,70,43,77,57,52,54,57,48,38,42,62,60,53,52,56,53,69,34,78,90,41,39,71,63,54,66,71,74,108

Sequence (206 aa):
MTNYSVSALARRFAPLLLASMLMAGCASKSPLMSERLDERTGVTITALDLPVTLAREAPDLAYSSRDYAFVGPVEFNRMGQRSYYLWIGMASTVDRSRTREAPPAPVALSILAAGVPLVVELEEWDDGRGQTLYQTNLPVYATYRAAVSLDIIKLLANADTLRIGLEGAAESWHYSTWSGTSQEWLALADWESTLPENREAYTRRR

Radius of gyration: 24.23 Å; Cα contacts (8 Å, |Δi|>4): 356; chains: 1; bounding box: 61×69×70 Å